Protein AF-A0A7S2CDF8-F1 (afdb_monomer_lite)

Sequence (202 aa):
RKMTLRAYVSILRMNDSIQSHKFYGKAAEGAIKCYIALYDNPPQSAADEEPDYANMSPAVRKREKAKARKAAKKKAEEEEAKKKGEEEEAKAKAAAEAAEDPEGKKKKKAPEKPVPVDEDPNGDKLLQADPLVEAERLVKTLVKFAPGSLSTQVAAYDVALRRKKPLKALQALVRGARIDQSGDAELFSRIVDFASRYGGGA

Foldseek 3Di:
DPPPVVVVVVVVVCVVQVCQDPVNLVVLLVLLVVLLVCVVCPPDPPVPPPPPCVPDDPVVVVVVVVVVVVVVVVVVVVVVVVVVVVVVVVVVVVVVVVPDDDDDDDDDDDDDDPDPDDPCPPCPVVSVDNSLVVNVVSLVSCCVNPLLDLSSLLSQLSSCVVVVNLVSNVVSLVSSVVNDPPDDPSSVVSVVVSCVVPVPPD

Organism: NCBI:txid236787

InterPro domains:
  IPR021183 N-terminal acetyltransferase A, auxiliary subunit [PF12569] (1-174)

pLDDT: mean 77.46, std 18.65, range [32.16, 95.75]

Secondary structure (DSSP, 8-state):
----HHHHHHHHHHHHTGGGSHHHHHHHHHHHHHHHHHHHS----TTS-----TTS-HHHHHHHHHHHHHHHHHHHHHHHHHHHHHHHHHHHHHHHTTT---S--------PPPPPPPS-TT-HHHHHS-HHHHHHHHHHHHHHH-TT-HHHHHHHHHHHHHTT-HHHHHHHHHHHHHH-SS--HHHHHHHHHHHHHH----

Structure (mmCIF, N/CA/C/O backbone):
data_AF-A0A7S2CDF8-F1
#
_entry.id   AF-A0A7S2CDF8-F1
#
loop_
_atom_site.group_PDB
_atom_site.id
_atom_site.type_symbol
_atom_site.label_atom_id
_atom_site.label_alt_id
_atom_site.label_comp_id
_atom_site.label_asym_id
_atom_site.label_entity_id
_atom_site.label_seq_id
_atom_site.pdbx_PDB_ins_code
_atom_site.Cartn_x
_atom_site.Cartn_y
_atom_site.Cartn_z
_atom_site.occupancy
_atom_site.B_iso_or_equiv
_atom_site.auth_seq_id
_atom_site.auth_comp_id
_atom_site.auth_asym_id
_atom_site.auth_atom_id
_atom_site.pdbx_PDB_model_num
ATOM 1 N N . ARG A 1 1 ? 19.020 19.087 -35.600 1.00 80.44 1 ARG A N 1
ATOM 2 C CA . ARG A 1 1 ? 18.418 18.040 -34.730 1.00 80.44 1 ARG A CA 1
ATOM 3 C C . ARG A 1 1 ? 19.485 16.996 -34.430 1.00 80.44 1 ARG A C 1
ATOM 5 O O . ARG A 1 1 ? 20.127 16.545 -35.368 1.00 80.44 1 ARG A O 1
ATOM 12 N N . LYS A 1 2 ? 19.725 16.641 -33.162 1.00 85.44 2 LYS A N 1
ATOM 13 C CA . LYS A 1 2 ? 20.713 15.604 -32.815 1.00 85.44 2 LYS A CA 1
ATOM 14 C C . LYS A 1 2 ? 20.047 14.232 -32.998 1.00 85.44 2 LYS A C 1
ATOM 16 O O . LYS A 1 2 ? 19.030 13.967 -32.367 1.00 85.44 2 LYS A O 1
ATOM 21 N N . MET A 1 3 ? 20.550 13.401 -33.912 1.00 91.50 3 MET A N 1
ATOM 22 C CA . MET A 1 3 ? 19.916 12.134 -34.329 1.00 91.50 3 MET A CA 1
ATOM 23 C C . MET A 1 3 ? 20.232 10.974 -33.367 1.00 91.50 3 MET A C 1
ATOM 25 O O . MET A 1 3 ? 20.685 9.906 -33.766 1.00 91.50 3 MET A O 1
ATOM 29 N N . THR A 1 4 ? 20.010 11.171 -32.067 1.00 94.19 4 THR A N 1
ATOM 30 C CA . THR A 1 4 ? 20.308 10.176 -31.022 1.00 94.19 4 THR A CA 1
ATOM 31 C C . THR A 1 4 ? 19.114 9.252 -30.766 1.00 94.19 4 THR A C 1
ATOM 33 O O . THR A 1 4 ? 18.566 9.215 -29.664 1.00 94.19 4 THR A O 1
ATOM 36 N N . LEU A 1 5 ? 18.692 8.501 -31.790 1.00 93.81 5 LEU A N 1
ATOM 37 C CA . LEU A 1 5 ? 17.480 7.665 -31.743 1.00 93.81 5 LEU A CA 1
ATOM 38 C C . LEU A 1 5 ? 17.539 6.570 -30.667 1.00 93.81 5 LEU A C 1
ATOM 40 O O . LEU A 1 5 ? 16.548 6.324 -29.989 1.00 93.81 5 LEU A O 1
ATOM 44 N N . ARG A 1 6 ? 18.711 5.960 -30.443 1.00 95.00 6 ARG A N 1
ATOM 45 C CA . ARG A 1 6 ? 18.901 4.951 -29.382 1.00 95.00 6 ARG A CA 1
ATOM 46 C C . ARG A 1 6 ? 18.616 5.519 -27.990 1.00 95.00 6 ARG A C 1
ATOM 48 O O . ARG A 1 6 ? 17.900 4.898 -27.211 1.00 95.00 6 ARG A O 1
ATOM 55 N N . ALA A 1 7 ? 19.146 6.709 -27.698 1.00 94.38 7 ALA A N 1
ATOM 56 C CA . ALA A 1 7 ? 18.909 7.392 -26.428 1.00 94.38 7 ALA A CA 1
ATOM 57 C C . ALA A 1 7 ? 17.435 7.798 -26.281 1.00 94.38 7 ALA A C 1
ATOM 59 O O . ALA A 1 7 ? 16.860 7.634 -25.212 1.00 94.38 7 ALA A O 1
ATOM 60 N N . TYR A 1 8 ? 16.801 8.245 -27.370 1.00 94.44 8 TYR A N 1
ATOM 61 C CA . TYR A 1 8 ? 15.375 8.569 -27.379 1.00 94.44 8 TYR A CA 1
ATOM 62 C C . TYR A 1 8 ? 14.504 7.352 -27.033 1.00 94.44 8 TYR A C 1
ATOM 64 O O . TYR A 1 8 ? 13.684 7.427 -26.124 1.00 94.44 8 TYR A O 1
ATOM 72 N N . VAL A 1 9 ? 14.743 6.202 -27.672 1.00 95.56 9 VAL A N 1
ATOM 73 C CA . VAL A 1 9 ? 14.033 4.951 -27.350 1.00 95.56 9 VAL A CA 1
ATOM 74 C C . VAL A 1 9 ? 14.298 4.510 -25.906 1.00 95.56 9 VAL A C 1
ATOM 76 O O . VAL A 1 9 ? 13.383 4.038 -25.237 1.00 95.56 9 VAL A O 1
ATOM 79 N N . SER A 1 10 ? 15.520 4.692 -25.394 1.00 95.25 10 SER A N 1
ATOM 80 C CA . SER A 1 10 ? 15.830 4.398 -23.989 1.00 95.25 10 SER A CA 1
ATOM 81 C C . SER A 1 10 ? 15.022 5.262 -23.018 1.00 95.25 10 SER A C 1
ATOM 83 O O . SER A 1 10 ? 14.561 4.748 -22.004 1.00 95.25 10 SER A O 1
ATOM 85 N N . ILE A 1 11 ? 14.839 6.551 -23.319 1.00 95.19 11 ILE A N 1
ATOM 86 C CA . ILE A 1 11 ? 14.044 7.466 -22.488 1.00 95.19 11 ILE A CA 1
ATOM 87 C C . ILE A 1 11 ? 12.567 7.071 -22.519 1.00 95.19 11 ILE A C 1
ATOM 89 O O . ILE A 1 11 ? 11.926 7.067 -21.474 1.00 95.19 11 ILE A O 1
ATOM 93 N N . LEU A 1 12 ? 12.033 6.693 -23.685 1.00 95.19 12 LEU A N 1
ATOM 94 C CA . LEU A 1 12 ? 10.650 6.219 -23.788 1.00 95.19 12 LEU A CA 1
ATOM 95 C C . LEU A 1 12 ? 10.416 4.980 -22.913 1.00 95.19 12 LEU A C 1
ATOM 97 O O . LEU A 1 12 ? 9.507 4.981 -22.092 1.00 95.19 12 LEU A O 1
ATOM 101 N N . ARG A 1 13 ? 11.306 3.984 -22.996 1.00 94.50 13 ARG A N 1
ATOM 102 C CA . ARG A 1 13 ? 11.227 2.780 -22.150 1.00 94.50 13 ARG A CA 1
ATOM 103 C C . ARG A 1 13 ? 11.335 3.102 -20.660 1.00 94.50 13 ARG A C 1
ATOM 105 O O . ARG A 1 13 ? 10.630 2.505 -19.858 1.00 94.50 13 ARG A O 1
ATOM 112 N N . MET A 1 14 ? 12.208 4.042 -20.291 1.00 93.88 14 MET A N 1
ATOM 113 C CA . MET A 1 14 ? 12.339 4.499 -18.906 1.00 93.88 14 MET A CA 1
ATOM 114 C C . MET A 1 14 ? 11.054 5.177 -18.413 1.00 93.88 14 MET A C 1
ATOM 116 O O . MET A 1 14 ? 10.636 4.934 -17.283 1.00 93.88 14 MET A O 1
ATOM 120 N N . ASN A 1 15 ? 10.423 6.006 -19.247 1.00 91.88 15 ASN A N 1
ATOM 121 C CA . ASN A 1 15 ? 9.165 6.668 -18.907 1.00 91.88 15 ASN A CA 1
ATOM 122 C C . ASN A 1 15 ? 8.033 5.654 -18.697 1.00 91.88 15 ASN A C 1
ATOM 124 O O . ASN A 1 15 ? 7.254 5.814 -17.759 1.00 91.88 15 ASN A O 1
ATOM 128 N N . ASP A 1 16 ? 7.987 4.586 -19.498 1.00 91.56 16 ASP A N 1
ATOM 129 C CA . ASP A 1 16 ? 7.004 3.508 -19.335 1.00 91.56 16 ASP A CA 1
ATOM 130 C C . ASP A 1 16 ? 7.168 2.760 -17.998 1.00 91.56 16 ASP A C 1
ATOM 132 O O . ASP A 1 16 ? 6.187 2.271 -17.437 1.00 91.56 16 ASP A O 1
ATOM 136 N N . SER A 1 17 ? 8.388 2.695 -17.451 1.00 90.19 17 SER A N 1
ATOM 137 C CA . SER A 1 17 ? 8.704 2.007 -16.190 1.00 90.19 17 SER A CA 1
ATOM 138 C C . SER A 1 17 ? 8.951 2.945 -15.002 1.00 90.19 17 SER A C 1
ATOM 140 O O . SER A 1 17 ? 9.436 2.508 -13.962 1.00 90.19 17 SER A O 1
ATOM 142 N N . ILE A 1 18 ? 8.661 4.244 -15.105 1.00 91.94 18 ILE A N 1
ATOM 143 C CA . ILE A 1 18 ? 9.048 5.198 -14.049 1.00 91.94 18 ILE A CA 1
ATOM 144 C C . ILE A 1 18 ? 8.344 4.911 -12.711 1.00 91.94 18 ILE A C 1
ATOM 146 O O . ILE A 1 18 ? 8.931 5.052 -11.638 1.00 91.94 18 ILE A O 1
ATOM 150 N N . GLN A 1 19 ? 7.102 4.428 -12.777 1.00 89.62 19 GLN A N 1
ATOM 151 C CA . GLN A 1 19 ? 6.275 4.098 -11.613 1.00 89.62 19 GLN A CA 1
ATOM 152 C C . GLN A 1 19 ? 6.574 2.708 -11.034 1.00 89.62 19 GLN A C 1
ATOM 154 O O . GLN A 1 19 ? 6.111 2.393 -9.942 1.00 89.62 19 GLN A O 1
ATOM 159 N N . SER A 1 20 ? 7.379 1.882 -11.714 1.00 90.38 20 SER A N 1
ATOM 160 C CA . SER A 1 20 ? 7.847 0.605 -11.161 1.00 90.38 20 SER A CA 1
ATOM 161 C C . SER A 1 20 ? 9.069 0.772 -10.252 1.00 90.38 20 SER A C 1
ATOM 163 O O . SER A 1 20 ? 9.554 -0.199 -9.673 1.00 90.38 20 SER A O 1
ATOM 165 N N . HIS A 1 21 ? 9.616 1.986 -10.141 1.00 92.12 21 HIS A N 1
ATOM 166 C CA . HIS A 1 21 ? 10.808 2.232 -9.345 1.00 92.12 21 HIS A CA 1
ATOM 167 C C . HIS A 1 21 ? 10.524 2.102 -7.840 1.00 92.12 21 HIS A C 1
ATOM 169 O O . HIS A 1 21 ? 9.510 2.586 -7.336 1.00 92.12 21 HIS A O 1
ATOM 175 N N . LYS A 1 22 ? 11.476 1.535 -7.087 1.00 91.69 22 LYS A N 1
ATOM 176 C CA . LYS A 1 22 ? 11.371 1.297 -5.632 1.00 91.69 22 LYS A CA 1
ATOM 177 C C . LYS A 1 22 ? 10.967 2.529 -4.810 1.00 91.69 22 LYS A C 1
ATOM 179 O O . LYS A 1 22 ? 10.264 2.401 -3.814 1.00 91.69 22 LYS A O 1
ATOM 184 N N . PHE A 1 23 ? 11.395 3.723 -5.228 1.00 94.00 23 PHE A N 1
ATOM 185 C CA . PHE A 1 23 ? 11.029 4.972 -4.549 1.00 94.00 23 PHE A CA 1
ATOM 186 C C . PHE A 1 23 ? 9.545 5.296 -4.698 1.00 94.00 23 PHE A C 1
ATOM 188 O O . PHE A 1 23 ? 8.924 5.709 -3.724 1.00 94.00 23 PHE A O 1
ATOM 195 N N . TYR A 1 24 ? 8.978 5.063 -5.884 1.00 94.19 24 TYR A N 1
ATOM 196 C CA . TYR A 1 24 ? 7.553 5.259 -6.109 1.00 94.19 24 TYR A CA 1
ATOM 197 C C . TYR A 1 24 ? 6.739 4.266 -5.278 1.00 94.19 24 TYR A C 1
ATOM 199 O O . TYR A 1 24 ? 5.824 4.680 -4.575 1.00 94.19 24 TYR A O 1
ATOM 207 N N . GLY A 1 25 ? 7.132 2.985 -5.282 1.00 92.00 25 GLY A N 1
ATOM 208 C CA . GLY A 1 25 ? 6.501 1.950 -4.456 1.00 92.00 25 GLY A CA 1
ATOM 209 C C . GLY A 1 25 ? 6.472 2.327 -2.974 1.00 92.00 25 GLY A C 1
ATOM 210 O O . GLY A 1 25 ? 5.401 2.420 -2.384 1.00 92.00 25 GLY A O 1
ATOM 211 N N . LYS A 1 26 ? 7.632 2.671 -2.401 1.00 93.50 26 LYS A N 1
ATOM 212 C CA . LYS A 1 26 ? 7.743 3.061 -0.987 1.00 93.50 26 LYS A CA 1
ATOM 213 C C . LYS A 1 26 ? 6.917 4.307 -0.641 1.00 93.50 26 LYS A C 1
ATOM 215 O O . LYS A 1 26 ? 6.280 4.344 0.410 1.00 93.50 26 LYS A O 1
ATOM 220 N N . ALA A 1 27 ? 6.924 5.323 -1.505 1.00 95.12 27 ALA A N 1
ATOM 221 C CA . ALA A 1 27 ? 6.145 6.542 -1.291 1.00 95.12 27 ALA A CA 1
ATOM 222 C C . ALA A 1 27 ? 4.635 6.267 -1.362 1.00 95.12 27 ALA A C 1
ATOM 224 O O . ALA A 1 27 ? 3.883 6.697 -0.489 1.00 95.12 27 ALA A O 1
ATOM 225 N N . ALA A 1 28 ? 4.197 5.506 -2.366 1.00 94.81 28 ALA A N 1
ATOM 226 C CA . ALA A 1 28 ? 2.798 5.148 -2.545 1.00 94.81 28 ALA A CA 1
ATOM 227 C C . ALA A 1 28 ? 2.286 4.251 -1.409 1.00 94.81 28 ALA A C 1
ATOM 229 O O . ALA A 1 28 ? 1.177 4.462 -0.934 1.00 94.81 28 ALA A O 1
ATOM 230 N N . GLU A 1 29 ? 3.088 3.302 -0.921 1.00 93.19 29 GLU A N 1
ATOM 231 C CA . GLU A 1 29 ? 2.756 2.493 0.258 1.00 93.19 29 GLU A CA 1
ATOM 232 C C . GLU A 1 29 ? 2.541 3.352 1.506 1.00 93.19 29 GLU A C 1
ATOM 234 O O . GLU A 1 29 ? 1.561 3.153 2.223 1.00 93.19 29 GLU A O 1
ATOM 239 N N . GLY A 1 30 ? 3.430 4.319 1.756 1.00 94.31 30 GLY A N 1
ATOM 240 C CA . GLY A 1 30 ? 3.272 5.274 2.853 1.00 94.31 30 GLY A CA 1
ATOM 241 C C . GLY A 1 30 ? 1.978 6.074 2.723 1.00 94.31 30 GLY A C 1
ATOM 242 O O . GLY A 1 30 ? 1.182 6.111 3.657 1.00 94.31 30 GLY A O 1
ATOM 243 N N . ALA A 1 31 ? 1.721 6.626 1.535 1.00 94.38 31 ALA A N 1
ATOM 244 C CA . ALA A 1 31 ? 0.504 7.385 1.261 1.00 94.38 31 ALA A CA 1
ATOM 245 C C . ALA A 1 31 ? -0.769 6.538 1.436 1.00 94.38 31 ALA A C 1
ATOM 247 O O . ALA A 1 31 ? -1.719 6.983 2.071 1.00 94.38 31 ALA A O 1
ATOM 248 N N . ILE A 1 32 ? -0.791 5.297 0.935 1.00 95.00 32 ILE A N 1
ATOM 249 C CA . ILE A 1 32 ? -1.936 4.386 1.090 1.00 95.00 32 ILE A CA 1
ATOM 250 C C . ILE A 1 32 ? -2.192 4.082 2.569 1.00 95.00 32 ILE A C 1
ATOM 252 O O . ILE A 1 32 ? -3.343 4.113 2.998 1.00 95.00 32 ILE A O 1
ATOM 256 N N . LYS A 1 33 ? -1.140 3.831 3.360 1.00 94.44 33 LYS A N 1
ATOM 257 C CA . LYS A 1 33 ? -1.268 3.628 4.811 1.00 94.44 33 LYS A CA 1
ATOM 258 C C . LYS A 1 33 ? -1.858 4.860 5.500 1.00 94.44 33 LYS A C 1
ATOM 260 O O . LYS A 1 33 ? -2.748 4.702 6.329 1.00 94.44 33 LYS A O 1
ATOM 265 N N . CYS A 1 34 ? -1.428 6.066 5.122 1.00 93.44 34 CYS A N 1
ATOM 266 C CA . CYS A 1 34 ? -2.006 7.314 5.626 1.00 93.44 34 CYS A CA 1
ATOM 267 C C . CYS A 1 34 ? -3.493 7.452 5.268 1.00 93.44 34 CYS A C 1
ATOM 269 O O . CYS A 1 34 ? -4.295 7.728 6.151 1.00 93.44 34 CYS A O 1
ATOM 271 N N . TYR A 1 35 ? -3.886 7.197 4.015 1.00 93.44 35 TYR A N 1
ATOM 272 C CA . TYR A 1 35 ? -5.295 7.259 3.607 1.00 93.44 35 TYR A CA 1
ATOM 273 C C . TYR A 1 35 ? -6.166 6.212 4.305 1.00 93.44 35 TYR A C 1
ATOM 275 O O . TYR A 1 35 ? -7.304 6.496 4.666 1.00 93.44 35 TYR A O 1
ATOM 283 N N . ILE A 1 36 ? -5.634 5.007 4.518 1.00 93.19 36 ILE A N 1
ATOM 284 C CA . ILE A 1 36 ? -6.302 3.968 5.304 1.00 93.19 36 ILE A CA 1
ATOM 285 C C . ILE A 1 36 ? -6.501 4.439 6.748 1.00 93.19 36 ILE A C 1
ATOM 287 O O . ILE A 1 36 ? -7.611 4.350 7.263 1.00 93.19 36 ILE A O 1
ATOM 291 N N . ALA A 1 37 ? -5.454 4.972 7.381 1.00 92.50 37 ALA A N 1
ATOM 292 C CA . ALA A 1 37 ? -5.530 5.468 8.750 1.00 92.50 37 ALA A CA 1
ATOM 293 C C . ALA A 1 37 ? -6.516 6.638 8.889 1.00 92.50 37 ALA A C 1
ATOM 295 O O . ALA A 1 37 ? -7.236 6.693 9.881 1.00 92.50 37 ALA A O 1
ATOM 296 N N . LEU A 1 38 ? -6.577 7.519 7.886 1.00 91.69 38 LEU A N 1
ATOM 297 C CA . LEU A 1 38 ? -7.526 8.631 7.803 1.00 91.69 38 LEU A CA 1
ATOM 298 C C . LEU A 1 38 ? -8.972 8.147 7.628 1.00 91.69 38 LEU A C 1
ATOM 300 O O . LEU A 1 38 ? -9.898 8.765 8.139 1.00 91.69 38 LEU A O 1
ATOM 304 N N . TYR A 1 39 ? -9.177 7.044 6.905 1.00 90.81 39 TYR A N 1
ATOM 305 C CA . TYR A 1 39 ? -10.499 6.437 6.759 1.00 90.81 39 TYR A CA 1
ATOM 306 C C . TYR A 1 39 ? -10.964 5.745 8.046 1.00 90.81 39 TYR A C 1
ATOM 308 O O . TYR A 1 39 ? -12.125 5.872 8.426 1.00 90.81 39 TYR A O 1
ATOM 316 N N . ASP A 1 40 ? -10.067 5.007 8.704 1.00 90.06 40 ASP A N 1
ATOM 317 C CA . ASP A 1 40 ? -10.385 4.279 9.936 1.00 90.06 40 ASP A CA 1
ATOM 318 C C . ASP A 1 40 ? -10.565 5.233 11.128 1.00 90.06 40 ASP A C 1
ATOM 320 O O . ASP A 1 40 ? -11.430 5.013 11.972 1.00 90.06 40 ASP A O 1
ATOM 324 N N . ASN A 1 41 ? -9.767 6.304 11.175 1.00 87.56 41 ASN A N 1
ATOM 325 C CA . ASN A 1 41 ? -9.853 7.377 12.158 1.00 87.56 41 ASN A CA 1
ATOM 326 C C . ASN A 1 41 ? -10.164 8.682 11.416 1.00 87.56 41 ASN A C 1
ATOM 328 O O . ASN A 1 41 ? -9.238 9.459 11.150 1.00 87.56 41 ASN A O 1
ATOM 332 N N . PRO A 1 42 ? -11.437 8.930 11.044 1.00 82.69 42 PRO A N 1
ATOM 333 C CA . PRO A 1 42 ? -11.795 10.219 10.475 1.00 82.69 42 PRO A CA 1
ATOM 334 C C . PRO A 1 42 ? -11.368 11.305 11.465 1.00 82.69 42 PRO A C 1
ATOM 336 O O . PRO A 1 42 ? -11.507 11.084 12.674 1.00 82.69 42 PRO A O 1
ATOM 339 N N . PRO A 1 43 ? -10.832 12.449 10.996 1.00 69.69 43 PRO A N 1
ATOM 340 C CA . PRO A 1 43 ? -10.468 13.534 11.885 1.00 69.69 43 PRO A CA 1
ATOM 341 C C . PRO A 1 43 ? -11.737 13.917 12.634 1.00 69.69 43 PRO A C 1
ATOM 343 O O . PRO A 1 43 ? -12.664 14.498 12.064 1.00 69.69 43 PRO A O 1
ATOM 346 N N . GLN A 1 44 ? -11.807 13.516 13.904 1.00 58.62 44 GLN A N 1
ATOM 347 C CA . GLN A 1 44 ? -12.795 14.036 14.819 1.00 58.62 44 GLN A CA 1
ATOM 348 C C . GLN A 1 44 ? -12.653 15.542 14.696 1.00 58.62 44 GLN A C 1
ATOM 350 O O . GLN A 1 44 ? -11.560 16.091 14.859 1.00 58.62 44 GLN A O 1
ATOM 355 N N . SER A 1 45 ? -13.740 16.203 14.295 1.00 49.91 45 SER A N 1
ATOM 356 C CA . SER A 1 45 ? -13.787 17.654 14.349 1.00 49.91 45 SER A CA 1
ATOM 357 C C . SER A 1 45 ? -13.227 18.063 15.710 1.00 49.91 45 SER A C 1
ATOM 359 O O . SER A 1 45 ? -13.483 17.373 16.698 1.00 49.91 45 SER A O 1
ATOM 361 N N . ALA A 1 46 ? -12.472 19.155 15.789 1.00 49.88 46 ALA A N 1
ATOM 362 C CA . ALA A 1 46 ? -11.899 19.673 17.036 1.00 49.88 46 ALA A CA 1
ATOM 363 C C . ALA A 1 46 ? -12.943 19.981 18.153 1.00 49.88 46 ALA A C 1
ATOM 365 O O . ALA A 1 46 ? -12.637 20.671 19.121 1.00 49.88 46 ALA A O 1
ATOM 366 N N . ALA A 1 47 ? -14.186 19.513 18.001 1.00 48.09 47 ALA A N 1
ATOM 367 C CA . ALA A 1 47 ? -15.256 19.445 18.975 1.00 48.09 47 ALA A CA 1
ATOM 368 C C . ALA A 1 47 ? -15.285 18.144 19.815 1.00 48.09 47 ALA A C 1
ATOM 370 O O . ALA A 1 47 ? -15.870 18.193 20.891 1.00 48.09 47 ALA A O 1
ATOM 371 N N . ASP A 1 48 ? -14.669 17.031 19.385 1.00 47.69 48 ASP A N 1
ATOM 372 C CA . ASP A 1 48 ? -14.759 15.728 20.089 1.00 47.69 48 ASP A CA 1
ATOM 373 C C . ASP A 1 48 ? -13.493 15.317 20.859 1.00 47.69 48 ASP A C 1
ATOM 375 O O . ASP A 1 48 ? -13.489 14.289 21.536 1.00 47.69 48 ASP A O 1
ATOM 379 N N . GLU A 1 49 ? -12.444 16.144 20.868 1.00 51.03 49 GLU A N 1
ATOM 380 C CA . GLU A 1 49 ? -11.495 16.122 21.986 1.00 51.03 49 GLU A CA 1
ATOM 381 C C . GLU A 1 49 ? -12.152 16.822 23.187 1.00 51.03 49 GLU A C 1
ATOM 383 O O . GLU A 1 49 ? -11.746 17.906 23.608 1.00 51.03 49 GLU A O 1
ATOM 388 N N . GLU A 1 50 ? -13.209 16.219 23.743 1.00 45.69 50 GLU A N 1
ATOM 389 C CA . GLU A 1 50 ? -13.553 16.449 25.142 1.00 45.69 50 GLU A CA 1
ATOM 390 C C . GLU A 1 50 ? -12.345 15.935 25.942 1.00 45.69 50 GLU A C 1
ATOM 392 O O . GLU A 1 50 ? -12.081 14.730 25.942 1.00 45.69 50 GLU A O 1
ATOM 397 N N . PRO A 1 51 ? -11.565 16.808 26.610 1.00 49.91 51 PRO A N 1
ATOM 398 C CA . PRO A 1 51 ? -10.567 16.339 27.556 1.00 49.91 51 PRO A CA 1
ATOM 399 C C . PRO A 1 51 ? -11.297 15.442 28.545 1.00 49.91 51 PRO A C 1
ATOM 401 O O . PRO A 1 51 ? -12.369 15.827 29.015 1.00 49.91 51 PRO A O 1
ATOM 404 N N . ASP A 1 52 ? -10.734 14.276 28.850 1.00 52.00 52 ASP A N 1
ATOM 405 C CA . ASP A 1 52 ? -11.288 13.326 29.810 1.00 52.00 52 ASP A CA 1
ATOM 406 C C . ASP A 1 52 ? -11.415 13.995 31.192 1.00 52.00 52 ASP A C 1
ATOM 408 O O . ASP A 1 52 ? -10.525 13.985 32.043 1.00 52.00 52 ASP A O 1
ATOM 412 N N . TYR A 1 53 ? -12.524 14.705 31.386 1.00 50.34 53 TYR A N 1
ATOM 413 C CA . TYR A 1 53 ? -12.785 15.506 32.568 1.00 50.34 53 TYR A CA 1
ATOM 414 C C . TYR A 1 53 ? -13.348 14.643 33.690 1.00 50.34 53 TYR A C 1
ATOM 416 O O . TYR A 1 53 ? -13.522 15.167 34.794 1.00 50.34 53 TYR A O 1
ATOM 424 N N . ALA A 1 54 ? -13.623 13.355 33.452 1.00 57.91 54 ALA A N 1
ATOM 425 C CA . ALA A 1 54 ? -14.351 12.478 34.363 1.00 57.91 54 ALA A CA 1
ATOM 426 C C . ALA A 1 54 ? -13.736 12.425 35.774 1.00 57.91 54 ALA A C 1
ATOM 428 O O . ALA A 1 54 ? -14.481 12.306 36.743 1.00 57.91 54 ALA A O 1
ATOM 429 N N . ASN A 1 55 ? -12.425 12.667 35.913 1.00 55.91 55 ASN A N 1
ATOM 430 C CA . ASN A 1 55 ? -11.704 12.562 37.187 1.00 55.91 55 ASN A CA 1
ATOM 431 C C . ASN A 1 55 ? -11.392 13.888 37.923 1.00 55.91 55 ASN A C 1
ATOM 433 O O . ASN A 1 55 ? -10.728 13.869 38.956 1.00 55.91 55 ASN A O 1
ATOM 437 N N . MET A 1 56 ? -11.844 15.052 37.430 1.00 54.47 56 MET A N 1
ATOM 438 C CA . MET A 1 56 ? -11.464 16.360 38.006 1.00 54.47 56 MET A CA 1
ATOM 439 C C . MET A 1 56 ? -12.620 17.100 38.693 1.00 54.47 56 MET A C 1
ATOM 441 O O . MET A 1 56 ? -13.735 17.157 38.179 1.00 54.47 56 MET A O 1
ATOM 445 N N . SER A 1 57 ? -12.347 17.732 39.842 1.00 62.19 57 SER A N 1
ATOM 446 C CA . SER A 1 57 ? -13.343 18.505 40.600 1.00 62.19 57 SER A CA 1
ATOM 447 C C . SER A 1 57 ? -13.840 19.742 39.816 1.00 62.19 57 SER A C 1
ATOM 449 O O . SER A 1 57 ? -13.092 20.320 39.013 1.00 62.19 57 SER A O 1
ATOM 451 N N . PRO A 1 58 ? -15.092 20.202 40.026 1.00 57.72 58 PRO A N 1
ATOM 452 C CA . PRO A 1 58 ? -15.719 21.257 39.215 1.00 57.72 58 PRO A CA 1
ATOM 453 C C . PRO A 1 58 ? -14.955 22.595 39.220 1.00 57.72 58 PRO A C 1
ATOM 455 O O . PRO A 1 58 ? -15.008 23.344 38.241 1.00 57.72 58 PRO A O 1
ATOM 458 N N . ALA A 1 59 ? -14.185 22.878 40.277 1.00 61.12 59 ALA A N 1
ATOM 459 C CA . ALA A 1 59 ? -13.345 24.071 40.377 1.00 61.12 59 ALA A CA 1
ATOM 460 C C . ALA A 1 59 ? -12.112 24.020 39.452 1.00 61.12 59 ALA A C 1
ATOM 462 O O . ALA A 1 59 ? -11.707 25.050 38.904 1.00 61.12 59 ALA A O 1
ATOM 463 N N . VAL A 1 60 ? -11.535 22.834 39.226 1.00 59.41 60 VAL A N 1
ATOM 464 C CA . VAL A 1 60 ? -10.352 22.670 38.367 1.00 59.41 60 VAL A CA 1
ATOM 465 C C . VAL A 1 60 ? -10.750 22.645 36.890 1.00 59.41 60 VAL A C 1
ATOM 467 O O . VAL A 1 60 ? -10.127 23.338 36.086 1.00 59.41 60 VAL A O 1
ATOM 470 N N . ARG A 1 61 ? -11.887 22.016 36.548 1.00 57.81 61 ARG A N 1
ATOM 471 C CA . ARG A 1 61 ? -12.443 22.014 35.178 1.00 57.81 61 ARG A CA 1
ATOM 472 C C . ARG A 1 61 ? -12.668 23.428 34.625 1.00 57.81 61 ARG A C 1
ATOM 474 O O . ARG A 1 61 ? -12.344 23.705 33.473 1.00 57.81 61 ARG A O 1
ATOM 481 N N . LYS A 1 62 ? -13.180 24.366 35.435 1.00 61.66 62 LYS A N 1
ATOM 482 C CA . LYS A 1 62 ? -13.405 25.762 34.999 1.00 61.66 62 LYS A CA 1
ATOM 483 C C . LYS A 1 62 ? -12.089 26.521 34.787 1.00 61.66 62 LYS A C 1
ATOM 485 O O . LYS A 1 62 ? -11.981 27.330 33.864 1.00 61.66 62 LYS A O 1
ATOM 490 N N . ARG A 1 63 ? -11.075 26.242 35.613 1.00 67.06 63 ARG A N 1
ATOM 491 C CA . ARG A 1 63 ? -9.746 26.865 35.522 1.00 67.06 63 ARG A CA 1
ATOM 492 C C . ARG A 1 63 ? -8.964 26.352 34.313 1.00 67.06 63 ARG A C 1
ATOM 494 O O . ARG A 1 63 ? -8.303 27.144 33.642 1.00 67.06 63 ARG A O 1
ATOM 501 N N . GLU A 1 64 ? -9.090 25.069 33.995 1.00 60.88 64 GLU A N 1
ATOM 502 C CA . GLU A 1 64 ? -8.457 24.456 32.827 1.00 60.88 64 GLU A CA 1
ATOM 503 C C . GLU A 1 64 ? -9.155 24.828 31.523 1.00 60.88 64 GLU A C 1
ATOM 505 O O . GLU A 1 64 ? -8.469 25.217 30.586 1.00 60.88 64 GLU A O 1
ATOM 510 N N . LYS A 1 65 ? -10.494 24.885 31.480 1.00 61.44 65 LYS A N 1
ATOM 511 C CA . LYS A 1 65 ? -11.224 25.421 30.313 1.00 61.44 65 LYS A CA 1
ATOM 512 C C . LYS A 1 65 ? -10.862 26.883 30.031 1.00 61.44 65 LYS A C 1
ATOM 514 O O . LYS A 1 65 ? -10.707 27.274 28.876 1.00 61.44 65 LYS A O 1
ATOM 519 N N . ALA A 1 66 ? -10.669 27.698 31.070 1.00 68.06 66 ALA A N 1
ATOM 520 C CA . ALA A 1 66 ? -10.216 29.080 30.910 1.00 68.06 66 ALA A CA 1
ATOM 521 C C . ALA A 1 66 ? -8.752 29.176 30.439 1.00 68.06 66 ALA A C 1
ATOM 523 O O . ALA A 1 66 ? -8.434 30.041 29.621 1.00 68.06 66 ALA A O 1
ATOM 524 N N . LYS A 1 67 ? -7.864 28.293 30.918 1.00 70.44 67 LYS A N 1
ATOM 525 C CA . LYS A 1 67 ? -6.471 28.208 30.448 1.00 70.44 67 LYS A CA 1
ATOM 526 C C . LYS A 1 67 ? -6.383 27.706 29.007 1.00 70.44 67 LYS A C 1
ATOM 528 O O . LYS A 1 67 ? -5.693 28.334 28.214 1.00 70.44 67 LYS A O 1
ATOM 533 N N . ALA A 1 68 ? -7.123 26.659 28.653 1.00 64.50 68 ALA A N 1
ATOM 534 C CA . ALA A 1 68 ? -7.178 26.103 27.305 1.00 64.50 68 ALA A CA 1
ATOM 535 C C . ALA A 1 68 ? -7.744 27.119 26.303 1.00 64.50 68 ALA A C 1
ATOM 537 O O . ALA A 1 68 ? -7.129 27.355 25.271 1.00 64.50 68 ALA A O 1
ATOM 538 N N . ARG A 1 69 ? -8.827 27.837 26.645 1.00 68.25 69 ARG A N 1
ATOM 539 C CA . ARG A 1 69 ? -9.356 28.927 25.800 1.00 68.25 69 ARG A CA 1
ATOM 540 C C . ARG A 1 69 ? -8.362 30.074 25.614 1.00 68.25 69 ARG A C 1
ATOM 542 O O . ARG A 1 69 ? -8.289 30.637 24.528 1.00 68.25 69 ARG A O 1
ATOM 549 N N . LYS A 1 70 ? -7.593 30.433 26.649 1.00 71.50 70 LYS A N 1
ATOM 550 C CA . LYS A 1 70 ? -6.546 31.465 26.537 1.00 71.50 70 LYS A CA 1
ATOM 551 C C . LYS A 1 70 ? -5.347 30.988 25.716 1.00 71.50 70 LYS A C 1
ATOM 553 O O . LYS A 1 70 ? -4.811 31.774 24.945 1.00 71.50 70 LYS A O 1
ATOM 558 N N . ALA A 1 71 ? -4.946 29.726 25.853 1.00 69.56 71 ALA A N 1
ATOM 559 C CA . ALA A 1 71 ? -3.862 29.140 25.069 1.00 69.56 71 ALA A CA 1
ATOM 560 C C . ALA A 1 71 ? -4.252 28.974 23.592 1.00 69.56 71 ALA A C 1
ATOM 562 O O . ALA A 1 71 ? -3.459 29.310 22.721 1.00 69.56 71 ALA A O 1
ATOM 563 N N . ALA A 1 72 ? -5.484 28.543 23.310 1.00 67.31 72 ALA A N 1
ATOM 564 C CA . ALA A 1 72 ? -6.014 28.440 21.954 1.00 67.31 72 ALA A CA 1
ATOM 565 C C . ALA A 1 72 ? -6.133 29.817 21.284 1.00 67.31 72 ALA A C 1
ATOM 567 O O . ALA A 1 72 ? -5.708 29.970 20.146 1.00 67.31 72 ALA A O 1
ATOM 568 N N . LYS A 1 73 ? -6.615 30.843 22.005 1.00 68.38 73 LYS A N 1
ATOM 569 C CA . LYS A 1 73 ? -6.633 32.221 21.486 1.00 68.38 73 LYS A CA 1
ATOM 570 C C . LYS A 1 73 ? -5.233 32.750 21.186 1.00 68.38 73 LYS A C 1
ATOM 572 O O . LYS A 1 73 ? -5.037 33.304 20.119 1.00 68.38 73 LYS A O 1
ATOM 577 N N . LYS A 1 74 ? -4.260 32.530 22.078 1.00 69.31 74 LYS A N 1
ATOM 578 C CA . LYS A 1 74 ? -2.871 32.956 21.842 1.00 69.31 74 LYS A CA 1
ATOM 579 C C . LYS A 1 74 ? -2.225 32.245 20.655 1.00 69.31 74 LYS A C 1
ATOM 581 O O . LYS A 1 74 ? -1.541 32.893 19.880 1.00 69.31 74 LYS A O 1
ATOM 586 N N . LYS A 1 75 ? -2.459 30.939 20.497 1.00 66.88 75 LYS A N 1
ATOM 587 C CA . LYS A 1 75 ? -1.954 30.190 19.339 1.00 66.88 75 LYS A CA 1
ATOM 588 C C . LYS A 1 75 ? -2.608 30.645 18.035 1.00 66.88 75 LYS A C 1
ATOM 590 O O . LYS A 1 75 ? -1.900 30.812 17.055 1.00 66.88 75 LYS A O 1
ATOM 595 N N . ALA A 1 76 ? -3.916 30.904 18.038 1.00 64.44 76 ALA A N 1
ATOM 596 C CA . ALA A 1 76 ? -4.614 31.440 16.870 1.00 64.44 76 ALA A CA 1
ATOM 597 C C . ALA A 1 76 ? -4.111 32.845 16.492 1.00 64.44 76 ALA A C 1
ATOM 599 O O . ALA A 1 76 ? -3.917 33.129 15.318 1.00 64.44 76 ALA A O 1
ATOM 600 N N . GLU A 1 77 ? -3.843 33.699 17.481 1.00 67.19 77 GLU A N 1
ATOM 601 C CA . GLU A 1 77 ? -3.335 35.060 17.271 1.00 67.19 77 GLU A CA 1
ATOM 602 C C . GLU A 1 77 ? -1.867 35.062 16.796 1.00 67.19 77 GLU A C 1
ATOM 604 O O . GLU A 1 77 ? -1.512 35.842 15.917 1.00 67.19 77 GLU A O 1
ATOM 609 N N . GLU A 1 78 ? -1.024 34.143 17.288 1.00 64.69 78 GLU A N 1
ATOM 610 C CA . GLU A 1 78 ? 0.340 33.933 16.769 1.00 64.69 78 GLU A CA 1
ATOM 611 C C . GLU A 1 78 ? 0.351 33.359 15.347 1.00 64.69 78 GLU A C 1
ATOM 613 O O . GLU A 1 78 ? 1.201 33.735 14.543 1.00 64.69 78 GLU A O 1
ATOM 618 N N . GLU A 1 79 ? -0.573 32.459 15.014 1.00 62.38 79 GLU A N 1
ATOM 619 C CA . GLU A 1 79 ? -0.667 31.884 13.671 1.00 62.38 79 GLU A CA 1
ATOM 620 C C . GLU A 1 79 ? -1.220 32.903 12.660 1.00 62.38 79 GLU A C 1
ATOM 622 O O . GLU A 1 79 ? -0.730 32.982 11.536 1.00 62.38 79 GLU A O 1
ATOM 627 N N . GLU A 1 80 ? -2.173 33.749 13.066 1.00 61.59 80 GLU A N 1
ATOM 628 C CA . GLU A 1 80 ? -2.663 34.861 12.244 1.00 61.59 80 GLU A CA 1
ATOM 629 C C . GLU A 1 80 ? -1.593 35.957 12.076 1.00 61.59 80 GLU A C 1
ATOM 631 O O . GLU A 1 80 ? -1.450 36.519 10.988 1.00 61.59 80 GLU A O 1
ATOM 636 N N . ALA A 1 81 ? -0.787 36.224 13.112 1.00 61.91 81 ALA A N 1
ATOM 637 C CA . ALA A 1 81 ? 0.351 37.141 13.031 1.00 61.91 81 ALA A CA 1
ATOM 638 C C . ALA A 1 81 ? 1.476 36.603 12.130 1.00 61.91 81 ALA A C 1
ATOM 640 O O . ALA A 1 81 ? 2.069 37.373 11.377 1.00 61.91 81 ALA A O 1
ATOM 641 N N . LYS A 1 82 ? 1.738 35.288 12.143 1.00 64.06 82 LYS A N 1
ATOM 642 C CA . LYS A 1 82 ? 2.694 34.652 11.220 1.00 64.06 82 LYS A CA 1
ATOM 643 C C . LYS A 1 82 ? 2.202 34.670 9.776 1.00 64.06 82 LYS A C 1
ATOM 645 O O . LYS A 1 82 ? 2.970 35.055 8.904 1.00 64.06 82 LYS A O 1
ATOM 650 N N . LYS A 1 83 ? 0.923 34.366 9.529 1.00 61.56 83 LYS A N 1
ATOM 651 C CA . LYS A 1 83 ? 0.328 34.440 8.181 1.00 61.56 83 LYS A CA 1
ATOM 652 C C . LYS A 1 83 ? 0.370 35.863 7.609 1.00 61.56 83 LYS A C 1
ATOM 654 O O . LYS A 1 83 ? 0.710 36.036 6.444 1.00 61.56 83 LYS A O 1
ATOM 659 N N . LYS A 1 84 ? 0.110 36.890 8.431 1.00 59.59 84 LYS A N 1
ATOM 660 C CA . LYS A 1 84 ? 0.245 38.300 8.012 1.00 59.59 84 LYS A CA 1
ATOM 661 C C . LYS A 1 84 ? 1.704 38.715 7.794 1.00 59.59 84 LYS A C 1
ATOM 663 O O . LYS A 1 84 ? 1.975 39.443 6.846 1.00 59.59 84 LYS A O 1
ATOM 668 N N . GLY A 1 85 ? 2.633 38.235 8.624 1.00 58.09 85 GLY A N 1
ATOM 669 C CA . GLY A 1 85 ? 4.068 38.492 8.464 1.00 58.09 85 GLY A CA 1
ATOM 670 C C . GLY A 1 85 ? 4.656 37.863 7.199 1.00 58.09 85 GLY A C 1
ATOM 671 O O . GLY A 1 85 ? 5.416 38.517 6.493 1.00 58.09 85 GLY A O 1
ATOM 67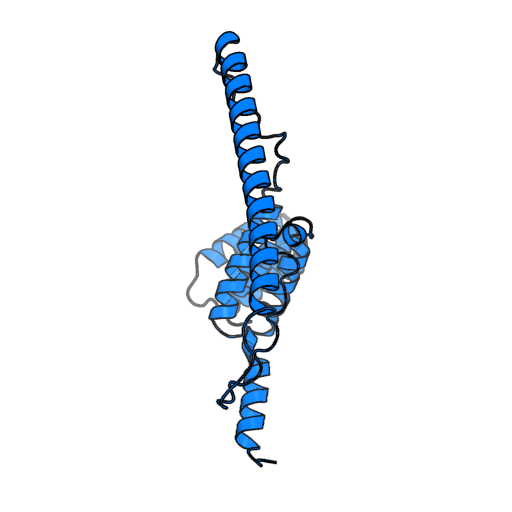2 N N . GLU A 1 86 ? 4.256 36.636 6.862 1.00 58.16 86 GLU A N 1
ATOM 673 C CA . GLU A 1 86 ? 4.696 35.951 5.639 1.00 58.16 86 GLU A CA 1
ATOM 674 C C . GLU A 1 86 ? 4.105 36.594 4.369 1.00 58.16 86 GLU A C 1
ATOM 676 O O . GLU A 1 86 ? 4.809 36.719 3.365 1.00 58.16 86 GLU A O 1
ATOM 681 N N . GLU A 1 87 ? 2.860 37.093 4.408 1.00 55.88 87 GLU A N 1
ATOM 682 C CA . GLU A 1 87 ? 2.277 37.871 3.301 1.00 55.88 87 GLU A CA 1
ATOM 683 C C . GLU A 1 87 ? 2.940 39.249 3.111 1.00 55.88 87 GLU A C 1
ATOM 685 O O . GLU A 1 87 ? 3.096 39.697 1.970 1.00 55.88 87 GLU A O 1
ATOM 690 N N . GLU A 1 88 ? 3.341 39.935 4.189 1.00 57.97 88 GLU A N 1
ATOM 691 C CA . GLU A 1 88 ? 4.054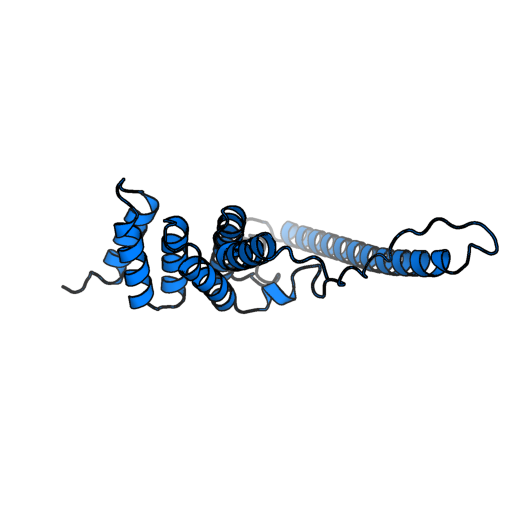 41.218 4.094 1.00 57.97 88 GLU A CA 1
ATOM 692 C C . GLU A 1 88 ? 5.508 41.039 3.639 1.00 57.97 88 GLU A C 1
ATOM 694 O O . GLU A 1 88 ? 5.984 41.803 2.796 1.00 57.97 88 GLU A O 1
ATOM 699 N N . GLU A 1 89 ? 6.204 40.000 4.111 1.00 57.50 89 GLU A N 1
ATOM 700 C CA . GLU A 1 89 ? 7.583 39.714 3.702 1.00 57.50 89 GLU A CA 1
ATOM 701 C C . GLU A 1 89 ? 7.655 39.246 2.235 1.00 57.50 89 GLU A C 1
ATOM 703 O O . GLU A 1 89 ? 8.584 39.613 1.508 1.00 57.50 89 GLU A O 1
ATOM 708 N N . ALA A 1 90 ? 6.641 38.516 1.752 1.00 58.50 90 ALA A N 1
ATOM 709 C CA . ALA A 1 90 ? 6.507 38.165 0.338 1.00 58.50 90 ALA A CA 1
ATOM 710 C C . ALA A 1 90 ? 6.249 39.399 -0.551 1.00 58.50 90 ALA A C 1
ATOM 712 O O . ALA A 1 90 ? 6.803 39.497 -1.648 1.00 58.50 90 ALA A O 1
ATOM 713 N N . LYS A 1 91 ? 5.470 40.382 -0.073 1.00 57.06 91 LYS A N 1
ATOM 714 C CA . LYS A 1 91 ? 5.233 41.649 -0.793 1.00 57.06 91 LYS A CA 1
ATOM 715 C C . LYS A 1 91 ? 6.443 42.588 -0.759 1.00 57.06 91 LYS A C 1
ATOM 717 O O . LYS A 1 91 ? 6.721 43.242 -1.762 1.00 57.06 91 LYS A O 1
ATOM 722 N N . ALA A 1 92 ? 7.195 42.622 0.342 1.00 58.12 92 ALA A N 1
ATOM 723 C CA . ALA A 1 92 ? 8.417 43.418 0.459 1.00 58.12 92 ALA A CA 1
ATOM 724 C C . ALA A 1 92 ? 9.553 42.875 -0.427 1.00 58.12 92 ALA A C 1
ATOM 726 O O . ALA A 1 92 ? 10.247 43.657 -1.078 1.00 58.12 92 ALA A O 1
ATOM 727 N N . LYS A 1 93 ? 9.700 41.544 -0.534 1.00 57.59 93 LYS A N 1
ATOM 728 C CA . LYS A 1 93 ? 10.668 40.921 -1.456 1.00 57.59 93 LYS A CA 1
ATOM 729 C C . LYS A 1 93 ? 10.311 41.166 -2.926 1.00 57.59 93 LYS A C 1
ATOM 731 O O . LYS A 1 93 ? 11.210 41.435 -3.714 1.00 57.59 93 LYS A O 1
ATOM 736 N N . ALA A 1 94 ? 9.023 41.191 -3.276 1.00 54.88 94 ALA A N 1
ATOM 737 C CA . ALA A 1 94 ? 8.573 41.533 -4.629 1.00 54.88 94 ALA A CA 1
ATOM 738 C C . ALA A 1 94 ? 8.774 43.021 -4.997 1.00 54.88 94 ALA A C 1
ATOM 740 O O . ALA A 1 94 ? 8.938 43.341 -6.171 1.00 54.88 94 ALA A O 1
ATOM 741 N N . ALA A 1 95 ? 8.775 43.935 -4.018 1.00 54.25 95 ALA A N 1
ATOM 742 C CA . ALA A 1 95 ? 9.003 45.366 -4.250 1.00 54.25 95 ALA A CA 1
ATOM 743 C C . ALA A 1 95 ? 10.497 45.747 -4.289 1.00 54.25 95 ALA A C 1
ATOM 745 O O . ALA A 1 95 ? 10.875 46.643 -5.042 1.00 54.25 95 ALA A O 1
ATOM 746 N N . ALA A 1 96 ? 11.351 45.061 -3.519 1.00 52.84 96 ALA A N 1
ATOM 747 C CA . ALA A 1 96 ? 12.797 45.300 -3.513 1.00 52.84 96 ALA A CA 1
ATOM 748 C C . ALA A 1 96 ? 13.489 44.817 -4.804 1.00 52.84 96 ALA A C 1
ATOM 750 O O . ALA A 1 96 ? 14.432 45.453 -5.265 1.00 52.84 96 ALA A O 1
ATOM 751 N N . GLU A 1 97 ? 12.981 43.757 -5.444 1.00 51.09 97 GLU A N 1
ATOM 752 C CA . GLU A 1 97 ? 13.520 43.251 -6.719 1.00 51.09 97 GLU A CA 1
ATOM 753 C C . GLU A 1 97 ? 13.187 44.146 -7.934 1.00 51.09 97 GLU A C 1
ATOM 755 O O . GLU A 1 97 ? 13.707 43.930 -9.026 1.00 51.09 97 GLU A O 1
ATOM 760 N N . ALA A 1 98 ? 12.344 45.174 -7.761 1.00 49.59 98 ALA A N 1
ATOM 761 C CA . ALA A 1 98 ? 11.939 46.098 -8.824 1.00 49.59 98 ALA A CA 1
ATOM 762 C C . ALA A 1 98 ? 12.701 47.442 -8.830 1.00 49.59 98 ALA A C 1
ATOM 764 O O . ALA A 1 98 ? 12.472 48.248 -9.735 1.00 49.59 98 ALA A O 1
ATOM 765 N N . ALA A 1 99 ? 13.578 47.711 -7.850 1.00 49.16 99 ALA A N 1
ATOM 766 C CA . ALA A 1 99 ? 14.171 49.042 -7.649 1.00 49.16 99 ALA A CA 1
ATOM 767 C C . ALA A 1 99 ? 15.711 49.133 -7.741 1.00 49.16 99 ALA A C 1
ATOM 769 O O . ALA A 1 99 ? 16.226 50.250 -7.763 1.00 49.16 99 ALA A O 1
ATOM 770 N N . GLU A 1 100 ? 16.455 48.028 -7.866 1.00 40.88 100 GLU A N 1
ATOM 771 C CA . GLU A 1 100 ? 17.918 48.062 -8.059 1.00 40.88 100 GLU A CA 1
ATOM 772 C C . GLU A 1 100 ? 18.337 47.386 -9.374 1.00 40.88 100 GLU A C 1
ATOM 774 O O . GLU A 1 100 ? 18.418 46.166 -9.447 1.00 40.88 100 GLU A O 1
ATOM 779 N N . ASP A 1 101 ? 18.535 48.189 -10.431 1.00 33.81 101 ASP A N 1
ATOM 780 C CA . ASP A 1 101 ? 19.802 48.278 -11.195 1.00 33.81 101 ASP A CA 1
ATOM 781 C C . ASP A 1 101 ? 19.624 49.051 -12.527 1.00 33.81 101 ASP A C 1
ATOM 783 O O . ASP A 1 101 ? 19.106 48.512 -13.514 1.00 33.81 101 ASP A O 1
ATOM 787 N N . PRO A 1 102 ? 20.117 50.301 -12.633 1.00 42.34 102 PRO A N 1
ATOM 788 C CA . PRO A 1 102 ? 20.637 50.839 -13.879 1.00 42.34 102 PRO A CA 1
ATOM 789 C C . PRO A 1 102 ? 22.140 50.511 -14.018 1.00 42.34 102 PRO A C 1
ATOM 791 O O . PRO A 1 102 ? 22.939 50.791 -13.137 1.00 42.34 102 PRO A O 1
ATOM 794 N N . GLU A 1 103 ? 22.507 49.997 -15.196 1.00 33.81 103 GLU A N 1
ATOM 795 C CA . GLU A 1 103 ? 23.869 49.881 -15.756 1.00 33.81 103 GLU A CA 1
ATOM 796 C C . GLU A 1 103 ? 24.820 48.753 -15.282 1.00 33.81 103 GLU A C 1
ATOM 798 O O . GLU 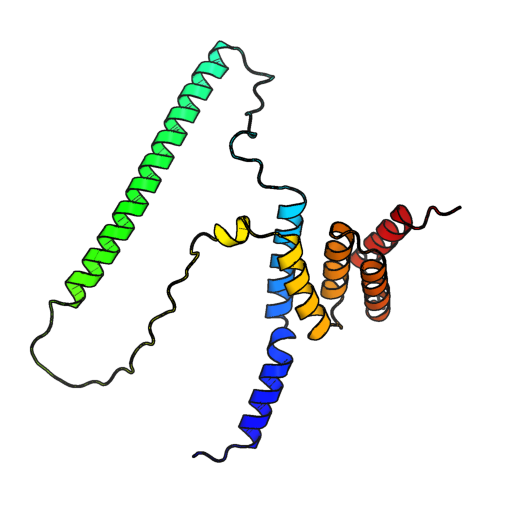A 1 103 ? 25.641 48.900 -14.385 1.00 33.81 103 GLU A O 1
ATOM 803 N N . GLY A 1 104 ? 24.935 47.717 -16.131 1.00 33.94 104 GLY A N 1
ATOM 804 C CA . GLY A 1 104 ? 26.261 47.287 -16.604 1.00 33.94 104 GLY A CA 1
ATOM 805 C C . GLY A 1 104 ? 26.648 45.804 -16.468 1.00 33.94 104 GLY A C 1
ATOM 806 O O . GLY A 1 104 ? 26.959 45.306 -15.398 1.00 33.94 104 GLY A O 1
ATOM 807 N N . LYS A 1 105 ? 26.854 45.170 -17.636 1.00 32.16 105 LYS A N 1
ATOM 808 C CA . LYS A 1 105 ? 27.676 43.962 -17.919 1.00 32.16 105 LYS A CA 1
ATOM 809 C C . LYS A 1 105 ? 27.063 42.562 -17.700 1.00 32.16 105 LYS A C 1
ATOM 811 O O . LYS A 1 105 ? 27.276 41.873 -16.713 1.00 32.16 105 LYS A O 1
ATOM 816 N N . LYS A 1 106 ? 26.492 42.068 -18.810 1.00 40.47 106 LYS A N 1
ATOM 817 C CA . LYS A 1 106 ? 26.544 40.690 -19.359 1.00 40.47 106 LYS A CA 1
ATOM 818 C C . LYS A 1 106 ? 27.174 39.596 -18.463 1.00 40.47 106 LYS A C 1
ATOM 820 O O . LYS A 1 106 ? 28.375 39.344 -18.542 1.00 40.47 106 LYS A O 1
ATOM 825 N N . LYS A 1 107 ? 26.319 38.762 -17.862 1.00 33.09 107 LYS A N 1
ATOM 826 C CA . LYS A 1 107 ? 26.502 37.298 -17.795 1.00 33.09 107 LYS A CA 1
ATOM 827 C C . LYS A 1 107 ? 25.130 36.621 -17.864 1.00 33.09 107 LYS A C 1
ATOM 829 O O . LYS A 1 107 ? 24.326 36.728 -16.951 1.00 33.09 107 LYS A O 1
ATOM 834 N N . LYS A 1 108 ? 24.858 35.948 -18.987 1.00 38.66 108 LYS A N 1
ATOM 835 C CA . LYS A 1 108 ? 23.624 35.190 -19.243 1.00 38.66 108 LYS A CA 1
ATOM 836 C C . LYS A 1 108 ? 23.494 34.042 -18.228 1.00 38.66 108 LYS A C 1
ATOM 838 O O . LYS A 1 108 ? 24.116 33.000 -18.426 1.00 38.66 108 LYS A O 1
ATOM 843 N N . LYS A 1 109 ? 22.688 34.212 -17.177 1.00 37.09 109 LYS A N 1
ATOM 844 C CA . LYS A 1 109 ? 22.042 33.091 -16.479 1.00 37.09 109 LYS A CA 1
ATOM 845 C C . LYS A 1 109 ? 20.728 32.788 -17.203 1.00 37.09 109 LYS A C 1
ATOM 847 O O . LYS A 1 109 ? 20.030 33.697 -17.642 1.00 37.09 109 LYS A O 1
ATOM 852 N N . ALA A 1 110 ? 20.485 31.505 -17.443 1.00 39.56 110 ALA A N 1
ATOM 853 C CA . ALA A 1 110 ? 19.291 30.998 -18.109 1.00 39.56 110 ALA A CA 1
ATOM 854 C C . ALA A 1 110 ? 18.022 31.405 -17.331 1.00 39.56 110 ALA A C 1
ATOM 856 O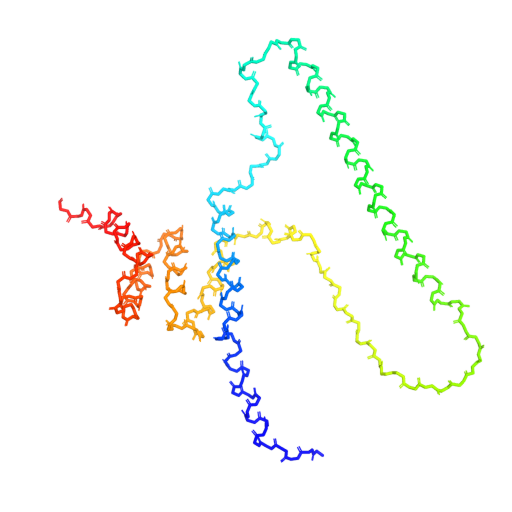 O . ALA A 1 110 ? 18.104 31.522 -16.112 1.00 39.56 110 ALA A O 1
ATOM 857 N N . PRO A 1 111 ? 16.872 31.607 -18.000 1.00 44.19 111 PRO A N 1
ATOM 858 C CA . PRO A 1 111 ? 15.634 31.970 -17.320 1.00 44.19 111 PRO A CA 1
ATOM 859 C C . PRO A 1 111 ? 15.217 30.827 -16.389 1.00 44.19 111 PRO A C 1
ATOM 861 O O . PRO A 1 111 ? 14.948 29.711 -16.847 1.00 44.19 111 PRO A O 1
ATOM 864 N N . GLU A 1 112 ? 15.204 31.097 -15.085 1.00 54.75 112 GLU A N 1
ATOM 865 C CA . GLU A 1 112 ? 14.576 30.225 -14.099 1.00 54.75 112 GLU A CA 1
ATOM 866 C C . GLU A 1 112 ? 13.090 30.144 -14.451 1.00 54.75 112 GLU A C 1
ATOM 868 O O . GLU A 1 112 ? 12.382 31.147 -14.536 1.00 54.75 112 GLU A O 1
ATOM 873 N N . LYS A 1 113 ? 12.634 28.935 -14.780 1.00 55.84 113 LYS A N 1
ATOM 874 C CA . LYS A 1 113 ? 11.212 28.680 -15.000 1.00 55.84 113 LYS A CA 1
ATOM 875 C C . LYS A 1 113 ? 10.484 29.011 -13.692 1.00 55.84 113 LYS A C 1
ATOM 877 O O . LYS A 1 113 ? 10.976 28.572 -12.652 1.00 55.84 113 LYS A O 1
ATOM 882 N N . PRO A 1 114 ? 9.341 29.717 -13.727 1.00 56.34 114 PRO A N 1
ATOM 883 C CA . PRO A 1 114 ? 8.573 29.981 -12.520 1.00 56.34 114 PRO A CA 1
ATOM 884 C C . PRO A 1 114 ? 8.244 28.639 -11.868 1.00 56.34 114 PRO A C 1
ATOM 886 O O . PRO A 1 114 ? 7.694 27.745 -12.520 1.00 56.34 114 PRO A O 1
ATOM 889 N N . VAL A 1 115 ? 8.667 28.470 -10.616 1.00 63.50 115 VAL A N 1
ATOM 890 C CA . VAL A 1 115 ? 8.297 27.306 -9.812 1.00 63.50 115 VAL A CA 1
ATOM 891 C C . VAL A 1 115 ? 6.769 27.308 -9.759 1.00 63.50 115 VAL A C 1
ATOM 893 O O . VAL A 1 115 ? 6.201 28.343 -9.405 1.00 63.50 115 VAL A O 1
ATOM 896 N N . PRO A 1 116 ? 6.086 26.227 -10.178 1.00 71.06 116 PRO A N 1
ATOM 897 C CA . PRO A 1 116 ? 4.638 26.152 -10.061 1.00 71.06 116 PRO A CA 1
ATOM 898 C C . PRO A 1 116 ? 4.262 26.436 -8.608 1.00 71.06 116 PRO A C 1
ATOM 900 O O . PRO A 1 116 ? 4.739 25.742 -7.710 1.00 71.06 116 PRO A O 1
ATOM 903 N N . VAL A 1 117 ? 3.484 27.495 -8.386 1.00 78.19 117 VAL A N 1
ATOM 904 C CA . VAL A 1 117 ? 2.985 27.836 -7.054 1.00 78.19 117 VAL A CA 1
ATOM 905 C C . VAL A 1 117 ? 2.075 26.693 -6.624 1.00 78.19 117 VAL A C 1
ATOM 907 O O . VAL A 1 117 ? 1.145 26.345 -7.350 1.00 78.19 117 VAL A O 1
ATOM 910 N N . ASP A 1 118 ? 2.394 26.076 -5.489 1.00 81.19 118 ASP A N 1
ATOM 911 C CA . ASP A 1 118 ? 1.585 25.000 -4.931 1.00 81.19 118 ASP A CA 1
ATOM 912 C C . ASP A 1 118 ? 0.213 25.556 -4.539 1.00 81.19 118 ASP A C 1
ATOM 914 O O . ASP A 1 118 ? 0.106 26.516 -3.773 1.00 81.19 118 ASP A O 1
ATOM 918 N N . GLU A 1 119 ? -0.842 24.977 -5.105 1.00 79.75 119 GLU A N 1
ATOM 919 C CA . GLU A 1 119 ? -2.217 25.391 -4.846 1.00 79.75 119 GLU A CA 1
ATOM 920 C C . GLU A 1 119 ? -2.732 24.899 -3.485 1.00 79.75 119 GLU A C 1
ATOM 922 O O . GLU A 1 119 ? -3.829 25.302 -3.079 1.00 79.75 119 GLU A O 1
ATOM 927 N N . ASP A 1 120 ? -2.002 24.003 -2.810 1.00 84.00 120 ASP A N 1
ATOM 928 C CA . ASP A 1 120 ? -2.351 23.478 -1.489 1.00 84.00 120 ASP A CA 1
ATOM 929 C C . ASP A 1 120 ? -1.117 23.224 -0.594 1.00 84.00 120 ASP A C 1
ATOM 931 O O . ASP A 1 120 ? -0.794 22.073 -0.290 1.00 84.00 120 ASP A O 1
ATOM 935 N N . PRO A 1 121 ? -0.441 24.285 -0.108 1.00 84.38 121 PRO A N 1
ATOM 936 C CA . PRO A 1 121 ? 0.763 24.144 0.717 1.00 84.38 121 PRO A CA 1
ATOM 937 C C . PRO A 1 121 ? 0.543 23.395 2.043 1.00 84.38 121 PRO A C 1
ATOM 939 O O . PRO A 1 121 ? 1.486 22.824 2.589 1.00 84.38 121 PRO A O 1
ATOM 942 N N . ASN A 1 122 ? -0.688 23.407 2.569 1.00 82.44 122 ASN A N 1
ATOM 943 C CA . ASN A 1 122 ? -1.042 22.776 3.846 1.00 82.44 122 ASN A CA 1
ATOM 944 C C . ASN A 1 122 ? -1.719 21.401 3.683 1.00 82.44 122 ASN A C 1
ATOM 946 O O . ASN A 1 122 ? -1.840 20.670 4.664 1.00 82.44 122 ASN A O 1
ATOM 950 N N . GLY A 1 123 ? -2.132 21.017 2.470 1.00 83.50 123 GLY A N 1
ATOM 951 C CA . GLY A 1 123 ? -2.812 19.743 2.208 1.00 83.50 123 GLY A CA 1
ATOM 952 C C . GLY A 1 123 ? -4.295 19.717 2.603 1.00 83.50 123 GLY A C 1
ATOM 953 O O . GLY A 1 123 ? -4.880 18.635 2.716 1.00 83.50 123 GLY A O 1
ATOM 954 N N . ASP A 1 124 ? -4.921 20.876 2.822 1.00 81.94 124 ASP A N 1
ATOM 955 C CA . ASP A 1 124 ? -6.305 20.980 3.296 1.00 81.94 124 ASP A CA 1
ATOM 956 C C . ASP A 1 124 ? -7.303 20.430 2.264 1.00 81.94 124 ASP A C 1
ATOM 958 O O . ASP A 1 124 ? -8.318 19.829 2.627 1.00 81.94 124 ASP A O 1
ATOM 962 N N . LYS A 1 125 ? -7.008 20.570 0.964 1.00 83.88 125 LYS A N 1
ATOM 963 C CA . LYS A 1 125 ? -7.855 20.015 -0.105 1.00 83.88 125 LYS A CA 1
ATOM 964 C C . LYS A 1 125 ? -7.737 18.495 -0.157 1.00 83.88 125 LYS A C 1
ATOM 966 O O . LYS A 1 125 ? -8.729 17.813 -0.410 1.00 83.88 125 LYS A O 1
ATOM 971 N N . LEU A 1 126 ? -6.543 17.957 0.103 1.00 82.19 126 LEU A N 1
ATOM 972 C CA . LEU A 1 126 ? -6.324 16.509 0.150 1.00 82.19 126 LEU A CA 1
ATOM 973 C C . LEU A 1 126 ? -7.065 15.858 1.323 1.00 82.19 126 LEU A C 1
ATOM 975 O O . LEU A 1 126 ? -7.555 14.742 1.174 1.00 82.19 126 LEU A O 1
ATOM 979 N N . LEU A 1 127 ? -7.182 16.552 2.459 1.00 83.25 127 LEU A N 1
ATOM 980 C CA . LEU A 1 127 ? -7.947 16.072 3.614 1.00 83.25 127 LEU A CA 1
ATOM 981 C C . LEU A 1 127 ? -9.460 16.049 3.365 1.00 83.25 127 LEU A C 1
ATOM 983 O O . LEU A 1 127 ? -10.157 15.205 3.923 1.00 83.25 127 LEU A O 1
ATOM 987 N N . GLN A 1 128 ? -9.973 16.965 2.542 1.00 82.19 128 GLN A N 1
ATOM 988 C CA . GLN A 1 128 ? -11.398 17.028 2.200 1.00 82.19 128 GLN A CA 1
ATOM 989 C C . GLN A 1 128 ? -11.819 15.981 1.156 1.00 82.19 128 GLN A C 1
ATOM 991 O O . GLN A 1 128 ? -12.996 15.627 1.081 1.00 82.19 128 GLN A O 1
ATOM 996 N N . ALA A 1 129 ? -10.886 15.502 0.330 1.00 85.19 129 ALA A N 1
ATOM 997 C CA . ALA A 1 129 ? -11.157 14.485 -0.681 1.00 85.19 129 ALA A CA 1
ATOM 998 C C . ALA A 1 129 ? -11.430 13.102 -0.056 1.00 85.19 129 ALA A C 1
ATOM 1000 O O . ALA A 1 129 ? -10.946 12.794 1.029 1.00 85.19 129 ALA A O 1
ATOM 1001 N N . ASP A 1 130 ? -12.173 12.234 -0.761 1.00 89.31 130 ASP A N 1
ATOM 1002 C CA . ASP A 1 130 ? -12.452 10.868 -0.287 1.00 89.31 130 ASP A CA 1
ATOM 1003 C C . ASP A 1 130 ? -11.153 10.029 -0.225 1.00 89.31 130 ASP A C 1
ATOM 1005 O O . ASP A 1 130 ? -10.601 9.671 -1.281 1.00 89.31 130 ASP A O 1
ATOM 1009 N N . PRO A 1 131 ? -10.679 9.645 0.980 1.00 91.50 131 PRO A N 1
ATOM 1010 C CA . PRO A 1 131 ? -9.402 8.952 1.150 1.00 91.50 131 PRO A CA 1
ATOM 1011 C C . PRO A 1 131 ? -9.345 7.613 0.408 1.00 91.50 131 PRO A C 1
ATOM 1013 O O . PRO A 1 131 ? -8.296 7.204 -0.097 1.00 91.50 131 PRO A O 1
ATOM 1016 N N . LEU A 1 132 ? -10.480 6.911 0.294 1.00 92.31 132 LEU A N 1
ATOM 1017 C CA . LEU A 1 132 ? -10.526 5.596 -0.347 1.00 92.31 132 LEU A CA 1
ATOM 1018 C C . LEU A 1 132 ? -10.404 5.674 -1.870 1.00 92.31 132 LEU A C 1
ATOM 1020 O O . LEU A 1 132 ? -9.937 4.716 -2.502 1.00 92.31 132 LEU A O 1
ATOM 1024 N N . VAL A 1 133 ? -10.838 6.780 -2.475 1.00 93.19 133 VAL A N 1
ATOM 1025 C CA . VAL A 1 133 ? -10.731 6.997 -3.923 1.00 93.19 133 VAL A CA 1
ATOM 1026 C C . VAL A 1 133 ? -9.280 7.267 -4.304 1.00 93.19 133 VAL A C 1
ATOM 1028 O O . VAL A 1 133 ? -8.769 6.628 -5.232 1.00 93.19 133 VAL A O 1
ATOM 1031 N N . GLU A 1 134 ? -8.587 8.117 -3.547 1.00 92.31 134 GLU A N 1
ATOM 1032 C CA . GLU A 1 134 ? -7.163 8.389 -3.765 1.00 92.31 134 GLU A CA 1
ATOM 1033 C C . GLU A 1 134 ? -6.295 7.156 -3.497 1.00 92.31 134 GLU A C 1
ATOM 1035 O O . GLU A 1 134 ? -5.434 6.811 -4.316 1.00 92.31 134 GLU A O 1
ATOM 1040 N N . ALA A 1 135 ? -6.583 6.405 -2.430 1.00 94.62 135 ALA A N 1
ATOM 1041 C CA . ALA A 1 135 ? -5.911 5.135 -2.171 1.00 94.62 135 ALA A CA 1
ATOM 1042 C C . ALA A 1 135 ? -6.104 4.139 -3.330 1.00 94.62 135 ALA A C 1
ATOM 1044 O O . ALA A 1 135 ? -5.144 3.500 -3.766 1.00 94.62 135 ALA A O 1
ATOM 1045 N N . GLU A 1 136 ? -7.314 4.029 -3.901 1.00 94.38 136 GLU A N 1
ATOM 1046 C CA . GLU A 1 136 ? -7.534 3.174 -5.075 1.00 94.38 136 GLU A CA 1
ATOM 1047 C C . GLU A 1 136 ? -6.717 3.644 -6.286 1.00 94.38 136 GLU A C 1
ATOM 1049 O O . GLU A 1 136 ? -6.192 2.804 -7.024 1.00 94.38 136 GLU A O 1
ATOM 1054 N N . ARG A 1 137 ? -6.611 4.955 -6.526 1.00 94.62 137 ARG A N 1
ATOM 1055 C CA . ARG A 1 137 ? -5.836 5.497 -7.652 1.00 94.62 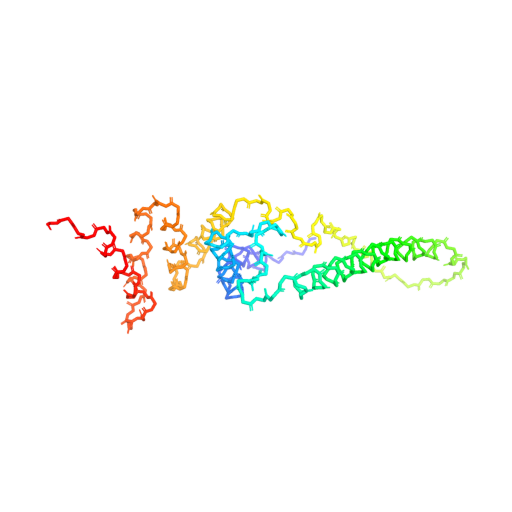137 ARG A CA 1
ATOM 1056 C C . ARG A 1 137 ? -4.366 5.088 -7.557 1.00 94.62 137 ARG A C 1
ATOM 1058 O O . ARG A 1 137 ? -3.791 4.629 -8.550 1.00 94.62 137 ARG A O 1
ATOM 1065 N N . LEU A 1 138 ? -3.784 5.180 -6.363 1.00 94.00 138 LEU A N 1
ATOM 1066 C CA . LEU A 1 138 ? -2.410 4.747 -6.104 1.00 94.00 138 LEU A CA 1
ATOM 1067 C C . LEU A 1 138 ? -2.260 3.230 -6.261 1.00 94.00 138 LEU A C 1
ATOM 1069 O O . LEU A 1 138 ? -1.384 2.777 -6.995 1.00 94.00 138 LEU A O 1
ATOM 1073 N N . VAL A 1 139 ? -3.166 2.439 -5.679 1.00 95.06 139 VAL A N 1
ATOM 1074 C CA . VAL A 1 139 ? -3.152 0.972 -5.808 1.00 95.06 139 VAL A CA 1
ATOM 1075 C C . VAL A 1 139 ? -3.262 0.529 -7.267 1.00 95.06 139 VAL A C 1
ATOM 1077 O O . VAL A 1 139 ? -2.506 -0.336 -7.700 1.00 95.06 139 VAL A O 1
ATOM 1080 N N . LYS A 1 140 ? -4.166 1.116 -8.063 1.00 94.44 140 LYS A N 1
ATOM 1081 C CA . LYS A 1 140 ? -4.297 0.806 -9.501 1.00 94.44 140 LYS A CA 1
ATOM 1082 C C . LYS A 1 140 ? -2.983 1.032 -10.241 1.00 94.44 140 LYS A C 1
ATOM 1084 O O . LYS A 1 140 ? -2.612 0.231 -11.098 1.00 94.44 140 LYS A O 1
ATOM 1089 N N . THR A 1 141 ? -2.295 2.112 -9.891 1.00 94.06 141 THR A N 1
ATOM 1090 C CA . THR A 1 141 ? -1.001 2.465 -10.466 1.00 94.06 141 THR A CA 1
ATOM 1091 C C . THR A 1 141 ? 0.058 1.428 -10.091 1.00 94.06 141 THR A C 1
ATOM 1093 O O . THR A 1 141 ? 0.699 0.853 -10.969 1.00 94.06 141 THR A O 1
ATOM 1096 N N . LEU A 1 142 ? 0.163 1.086 -8.806 1.00 93.25 142 LEU A N 1
ATOM 1097 C CA . LEU A 1 142 ? 1.101 0.068 -8.332 1.00 93.25 142 LEU A CA 1
ATOM 1098 C C . LEU A 1 142 ? 0.826 -1.314 -8.934 1.00 93.25 142 LEU A C 1
ATOM 1100 O O . LEU A 1 142 ? 1.747 -1.971 -9.398 1.00 93.25 142 LEU A O 1
ATOM 1104 N N . VAL A 1 143 ? -0.432 -1.746 -9.021 1.00 93.75 143 VAL A N 1
ATOM 1105 C CA . VAL A 1 143 ? -0.786 -3.047 -9.615 1.00 93.75 143 VAL A CA 1
ATOM 1106 C C . VAL A 1 143 ? -0.430 -3.107 -11.105 1.00 93.75 143 VAL A C 1
ATOM 1108 O O . VAL A 1 143 ? -0.087 -4.179 -11.602 1.00 93.75 143 VAL A O 1
ATOM 1111 N N . LYS A 1 144 ? -0.494 -1.978 -11.825 1.00 93.44 144 LYS A N 1
ATOM 1112 C CA . LYS A 1 144 ? -0.138 -1.906 -13.249 1.00 93.44 144 LYS A CA 1
ATOM 1113 C C . LYS A 1 144 ? 1.375 -1.961 -13.475 1.00 93.44 144 LYS A C 1
ATOM 1115 O O . LYS A 1 144 ? 1.814 -2.669 -14.375 1.00 93.44 144 LYS A O 1
ATOM 1120 N N . PHE A 1 145 ? 2.151 -1.212 -12.691 1.00 92.25 145 PHE A N 1
ATOM 1121 C CA . PHE A 1 145 ? 3.587 -1.026 -12.938 1.00 92.25 145 PHE A CA 1
ATOM 1122 C C . PHE A 1 145 ? 4.495 -1.883 -12.047 1.00 92.25 145 PHE A C 1
ATOM 1124 O O . PHE A 1 145 ? 5.623 -2.173 -12.431 1.00 92.25 145 PHE A O 1
ATOM 1131 N N . ALA A 1 146 ? 4.015 -2.329 -10.888 1.00 91.06 146 ALA A N 1
ATOM 1132 C CA . ALA A 1 146 ? 4.754 -3.131 -9.914 1.00 91.06 146 ALA A CA 1
ATOM 1133 C C . ALA A 1 146 ? 3.941 -4.350 -9.410 1.00 91.06 146 ALA A C 1
ATOM 1135 O O . ALA A 1 146 ? 3.791 -4.542 -8.202 1.00 91.06 146 ALA A O 1
ATOM 1136 N N . PRO A 1 147 ? 3.428 -5.228 -10.300 1.00 90.19 147 PRO A N 1
ATOM 1137 C CA . PRO A 1 147 ? 2.629 -6.380 -9.877 1.00 90.19 147 PRO A CA 1
ATOM 1138 C C . PRO A 1 147 ? 3.422 -7.408 -9.061 1.00 90.19 147 PRO A C 1
ATOM 1140 O O . PRO A 1 147 ? 2.810 -8.145 -8.295 1.00 90.19 147 PRO A O 1
ATOM 1143 N N . GLY A 1 148 ? 4.750 -7.460 -9.225 1.00 89.75 148 GLY A N 1
ATOM 1144 C CA . GLY A 1 148 ? 5.639 -8.430 -8.578 1.00 89.75 148 GLY A CA 1
ATOM 1145 C C . GLY A 1 148 ? 6.043 -8.095 -7.140 1.00 89.75 148 GLY A C 1
ATOM 1146 O O . GLY A 1 148 ? 6.794 -8.862 -6.551 1.00 89.75 148 GLY A O 1
ATOM 1147 N N . SER A 1 149 ? 5.581 -6.975 -6.573 1.00 90.06 149 SER A N 1
ATOM 1148 C CA . SER A 1 149 ? 5.839 -6.654 -5.165 1.00 90.06 149 SER A CA 1
ATOM 1149 C C . SER A 1 149 ? 4.728 -7.197 -4.274 1.00 90.06 149 SER A C 1
ATOM 1151 O O . SER A 1 149 ? 3.551 -6.895 -4.497 1.00 90.06 149 SER A O 1
ATOM 1153 N N . LEU A 1 150 ? 5.093 -7.936 -3.223 1.00 91.75 150 LEU A N 1
ATOM 1154 C CA . LEU A 1 150 ? 4.127 -8.426 -2.239 1.00 91.75 150 LEU A CA 1
ATOM 1155 C C . LEU A 1 150 ? 3.401 -7.266 -1.543 1.00 91.75 150 LEU A C 1
ATOM 1157 O O . LEU A 1 150 ? 2.176 -7.279 -1.434 1.00 91.75 150 LEU A O 1
ATOM 1161 N N . SER A 1 151 ? 4.142 -6.218 -1.177 1.00 91.19 151 SER A N 1
ATOM 1162 C CA . SER A 1 151 ? 3.617 -5.008 -0.533 1.00 91.19 151 SER A CA 1
ATOM 1163 C C . SER A 1 151 ? 2.484 -4.344 -1.325 1.00 91.19 151 SER A C 1
ATOM 1165 O O . SER A 1 151 ? 1.516 -3.848 -0.751 1.00 91.19 151 SER A O 1
ATOM 1167 N N . THR A 1 152 ? 2.558 -4.386 -2.660 1.00 93.56 152 THR A N 1
ATOM 1168 C CA . THR A 1 152 ? 1.522 -3.847 -3.550 1.00 93.56 152 THR A CA 1
ATOM 1169 C C . THR A 1 152 ? 0.242 -4.672 -3.479 1.00 93.56 152 THR A C 1
ATOM 1171 O O . THR A 1 152 ? -0.848 -4.103 -3.426 1.00 93.56 152 THR A O 1
ATOM 1174 N N . GLN A 1 153 ? 0.351 -6.004 -3.456 1.00 94.25 153 GLN A N 1
ATOM 1175 C CA . GLN A 1 153 ? -0.815 -6.885 -3.334 1.00 94.25 153 GLN A CA 1
ATOM 1176 C C . GLN A 1 153 ? -1.448 -6.778 -1.941 1.00 94.25 153 GLN A C 1
ATOM 1178 O O . GLN A 1 153 ? -2.670 -6.724 -1.820 1.00 94.25 153 GLN A O 1
ATOM 1183 N N . VAL A 1 154 ? -0.618 -6.662 -0.905 1.00 94.31 154 VAL A N 1
ATOM 1184 C CA . VAL A 1 154 ? -1.037 -6.412 0.478 1.00 94.31 154 VAL A CA 1
ATOM 1185 C C . VAL A 1 154 ? -1.818 -5.097 0.593 1.00 94.31 154 VAL A C 1
ATOM 1187 O O . VAL A 1 154 ? -2.956 -5.092 1.059 1.00 94.31 154 VAL A O 1
ATOM 1190 N N . ALA A 1 155 ? -1.272 -3.994 0.076 1.00 94.44 155 ALA A N 1
ATOM 1191 C CA . ALA A 1 155 ? -1.966 -2.708 0.063 1.00 94.44 155 ALA A CA 1
ATOM 1192 C C . ALA A 1 155 ? -3.266 -2.758 -0.765 1.00 94.44 155 ALA A C 1
ATOM 1194 O O . ALA A 1 155 ? -4.278 -2.160 -0.392 1.00 94.44 155 ALA A O 1
ATOM 1195 N N . ALA A 1 156 ? -3.271 -3.503 -1.876 1.00 95.19 156 ALA A N 1
ATOM 1196 C CA . ALA A 1 156 ? -4.464 -3.691 -2.695 1.00 95.19 156 ALA A CA 1
ATOM 1197 C C . ALA A 1 156 ? -5.582 -4.435 -1.950 1.00 95.19 156 ALA A C 1
ATOM 1199 O O . ALA A 1 156 ? -6.753 -4.077 -2.104 1.00 95.19 156 ALA A O 1
ATOM 1200 N N . TYR A 1 157 ? -5.230 -5.433 -1.135 1.00 95.44 157 TYR A N 1
ATOM 1201 C CA . TYR A 1 157 ? -6.165 -6.136 -0.260 1.00 95.44 157 TYR A CA 1
ATOM 1202 C C . TYR A 1 157 ? -6.780 -5.188 0.777 1.00 95.44 157 TYR A C 1
ATOM 1204 O O . TYR A 1 157 ? -8.007 -5.075 0.851 1.00 95.44 157 TYR A O 1
ATOM 1212 N N . ASP A 1 158 ? -5.940 -4.444 1.504 1.00 94.25 158 ASP A N 1
ATOM 1213 C CA . ASP A 1 158 ? -6.374 -3.563 2.596 1.00 94.25 158 ASP A CA 1
ATOM 1214 C C . ASP A 1 158 ? -7.353 -2.474 2.113 1.00 94.25 158 ASP A C 1
ATOM 1216 O O . ASP A 1 158 ? -8.348 -2.171 2.784 1.00 94.25 158 ASP A O 1
ATOM 1220 N N . VAL A 1 159 ? -7.115 -1.917 0.918 1.00 95.75 159 VAL A N 1
ATOM 1221 C CA . VAL A 1 159 ? -8.018 -0.945 0.277 1.00 95.75 159 VAL A CA 1
ATOM 1222 C C . VAL A 1 159 ? -9.291 -1.618 -0.251 1.00 95.75 159 VAL A C 1
ATOM 1224 O O . VAL A 1 159 ? -10.387 -1.063 -0.129 1.00 95.75 159 VAL A O 1
ATOM 1227 N N . ALA A 1 160 ? -9.192 -2.812 -0.845 1.00 95.06 160 ALA A N 1
ATOM 1228 C CA . ALA A 1 160 ? -10.349 -3.521 -1.395 1.00 95.06 160 ALA A CA 1
ATOM 1229 C C . ALA A 1 160 ? -11.348 -3.959 -0.311 1.00 95.06 160 ALA A C 1
ATOM 1231 O O . ALA A 1 160 ? -12.559 -3.884 -0.547 1.00 95.06 160 ALA A O 1
ATOM 1232 N N . LEU A 1 161 ? -10.856 -4.353 0.868 1.00 93.88 161 LEU A N 1
ATOM 1233 C CA . LEU A 1 161 ? -11.689 -4.663 2.030 1.00 93.88 161 LEU A CA 1
ATOM 1234 C C . LEU A 1 161 ? -12.531 -3.466 2.472 1.00 93.88 161 LEU A C 1
ATOM 1236 O O . LEU A 1 161 ? -13.752 -3.579 2.571 1.00 93.88 161 LEU A O 1
ATOM 1240 N N . ARG A 1 162 ? -11.897 -2.305 2.685 1.00 93.38 162 ARG A N 1
ATOM 1241 C CA . ARG A 1 162 ? -12.584 -1.076 3.131 1.00 93.38 162 ARG A CA 1
ATOM 1242 C C . ARG A 1 162 ? -13.612 -0.595 2.117 1.00 93.38 162 ARG A C 1
ATOM 1244 O O . ARG A 1 162 ? -14.690 -0.135 2.473 1.00 93.38 162 ARG A O 1
ATOM 1251 N N . ARG A 1 163 ? -13.330 -0.812 0.832 1.00 92.69 163 ARG A N 1
ATOM 1252 C CA . ARG A 1 163 ? -14.259 -0.519 -0.269 1.00 92.69 163 ARG A CA 1
ATOM 1253 C C . ARG A 1 163 ? -15.321 -1.596 -0.494 1.00 92.69 163 ARG A C 1
ATOM 1255 O O . ARG A 1 163 ? -16.069 -1.487 -1.465 1.00 92.69 163 ARG A O 1
ATOM 1262 N N . LYS A 1 164 ? -15.391 -2.621 0.363 1.00 92.75 164 LYS A N 1
ATOM 1263 C CA . LYS A 1 164 ? -16.377 -3.714 0.318 1.00 92.75 164 LYS A CA 1
ATOM 1264 C C . LYS A 1 164 ? -16.386 -4.459 -1.026 1.00 92.75 164 LYS A C 1
ATOM 1266 O O . LYS A 1 164 ? -17.437 -4.855 -1.522 1.00 92.75 164 LYS A O 1
ATOM 1271 N N . LYS A 1 165 ? -15.210 -4.647 -1.642 1.00 94.19 165 LYS A N 1
ATOM 1272 C CA . LYS A 1 165 ? -15.035 -5.363 -2.923 1.00 94.19 165 LYS A CA 1
ATOM 1273 C C . LYS A 1 165 ? -14.295 -6.694 -2.706 1.00 94.19 165 LYS A C 1
ATOM 1275 O O . LYS A 1 165 ? -13.106 -6.778 -3.030 1.00 94.19 165 LYS A O 1
ATOM 1280 N N . PRO A 1 166 ? -14.977 -7.752 -2.223 1.00 92.31 166 PRO A N 1
ATOM 1281 C CA . PRO A 1 166 ? -14.328 -9.002 -1.812 1.00 92.31 166 PRO A CA 1
ATOM 1282 C C . PRO A 1 166 ? -13.629 -9.735 -2.962 1.00 92.31 166 PRO A C 1
ATOM 1284 O O . PRO A 1 166 ? -12.550 -10.282 -2.773 1.00 92.31 166 PRO A O 1
ATOM 1287 N N . LEU A 1 167 ? -14.170 -9.681 -4.183 1.00 94.75 167 LEU A N 1
ATOM 1288 C CA . LEU A 1 167 ? -13.554 -10.334 -5.347 1.00 94.75 167 LEU A CA 1
ATOM 1289 C C . LEU A 1 167 ? -12.186 -9.736 -5.704 1.00 94.75 167 LEU A C 1
ATOM 1291 O O . LEU A 1 167 ? -11.263 -10.458 -6.075 1.00 94.75 167 LEU A O 1
ATOM 1295 N N . LYS A 1 168 ? -12.038 -8.411 -5.568 1.00 94.31 168 LYS A N 1
ATOM 1296 C CA . LYS A 1 168 ? -10.749 -7.740 -5.786 1.00 94.31 168 LYS A CA 1
ATOM 1297 C C . LYS A 1 168 ? -9.763 -8.054 -4.664 1.00 94.31 168 LYS A C 1
ATOM 1299 O O . LYS A 1 168 ? -8.581 -8.218 -4.945 1.00 94.31 168 LYS A O 1
ATOM 1304 N N . ALA A 1 169 ? -10.254 -8.164 -3.430 1.00 94.62 169 ALA A N 1
ATOM 1305 C CA . ALA A 1 169 ? -9.446 -8.572 -2.287 1.00 94.62 169 ALA A CA 1
ATOM 1306 C C . ALA A 1 169 ? -8.900 -9.997 -2.485 1.00 94.62 169 ALA A C 1
ATOM 1308 O O . ALA A 1 169 ? -7.692 -10.202 -2.414 1.00 94.62 169 ALA A O 1
ATOM 1309 N N . LEU A 1 170 ? -9.754 -10.952 -2.872 1.00 94.12 170 LEU A N 1
ATOM 1310 C CA . LEU A 1 170 ? -9.334 -12.318 -3.191 1.00 94.12 170 LEU A CA 1
ATOM 1311 C C . LEU A 1 170 ? -8.341 -12.356 -4.359 1.00 94.12 170 LEU A C 1
ATOM 1313 O O . LEU A 1 170 ? -7.331 -13.051 -4.293 1.00 94.12 170 LEU A O 1
ATOM 1317 N N . GLN A 1 171 ? -8.587 -11.578 -5.418 1.00 94.38 171 GLN A N 1
ATOM 1318 C CA . GLN A 1 171 ? -7.657 -11.480 -6.544 1.00 94.38 171 GLN A CA 1
ATOM 1319 C C . GLN A 1 171 ? -6.267 -10.999 -6.100 1.00 94.38 171 GLN A C 1
ATOM 1321 O O . GLN A 1 171 ? -5.264 -11.518 -6.592 1.00 94.38 171 GLN A O 1
ATOM 1326 N N . ALA A 1 172 ? -6.201 -10.020 -5.195 1.00 94.62 172 ALA A N 1
ATOM 1327 C CA . ALA A 1 172 ? -4.943 -9.533 -4.641 1.00 94.62 172 ALA A CA 1
ATOM 1328 C C . ALA A 1 172 ? -4.238 -10.618 -3.811 1.00 94.62 172 ALA A C 1
ATOM 1330 O O . ALA A 1 172 ? -3.050 -10.845 -4.019 1.00 94.62 172 ALA A O 1
ATOM 1331 N N . LEU A 1 173 ? -4.967 -11.361 -2.968 1.00 93.38 173 LEU A N 1
ATOM 1332 C CA . LEU A 1 173 ? -4.407 -12.479 -2.194 1.00 93.38 173 LEU A CA 1
ATOM 1333 C C . LEU A 1 173 ? -3.858 -13.593 -3.089 1.00 93.38 173 LEU A C 1
ATOM 1335 O O . LEU A 1 173 ? -2.741 -14.049 -2.879 1.00 93.38 173 LEU A O 1
ATOM 1339 N N . VAL A 1 174 ? -4.596 -13.991 -4.130 1.00 93.69 174 VAL A N 1
ATOM 1340 C CA . VAL A 1 174 ? -4.143 -15.019 -5.083 1.00 93.69 174 VAL A CA 1
ATOM 1341 C C . VAL A 1 174 ? -2.886 -14.568 -5.825 1.00 93.69 174 VAL A C 1
ATOM 1343 O O . VAL A 1 174 ? -1.990 -15.371 -6.073 1.00 93.69 174 VAL A O 1
ATOM 1346 N N . ARG A 1 175 ? -2.794 -13.285 -6.192 1.00 93.00 175 ARG A N 1
ATOM 1347 C CA . ARG A 1 175 ? -1.579 -12.727 -6.803 1.00 93.00 175 ARG A CA 1
ATOM 1348 C C . ARG A 1 175 ? -0.423 -12.673 -5.808 1.00 93.00 175 ARG A C 1
ATOM 1350 O O . ARG A 1 175 ? 0.682 -13.035 -6.187 1.00 93.00 175 ARG A O 1
ATOM 1357 N N . GLY A 1 176 ? -0.686 -12.278 -4.563 1.00 91.94 176 GLY A N 1
ATOM 1358 C CA . GLY A 1 176 ? 0.290 -12.287 -3.474 1.00 91.94 176 GLY A CA 1
ATOM 1359 C C . GLY A 1 176 ? 0.854 -13.683 -3.229 1.00 91.94 176 GLY A C 1
ATOM 1360 O O . GLY A 1 176 ? 2.065 -13.851 -3.239 1.00 91.94 176 GLY A O 1
ATOM 1361 N N . ALA A 1 177 ? -0.005 -14.701 -3.154 1.00 91.25 177 ALA A N 1
ATOM 1362 C CA . ALA A 1 177 ? 0.387 -16.096 -2.944 1.00 91.25 177 ALA A CA 1
ATOM 1363 C C . ALA A 1 177 ? 1.203 -16.699 -4.102 1.00 91.25 177 ALA A C 1
ATOM 1365 O O . ALA A 1 177 ? 1.899 -17.687 -3.917 1.00 91.25 177 ALA A O 1
ATOM 1366 N N . ARG A 1 178 ? 1.129 -16.128 -5.312 1.00 91.62 178 ARG A N 1
ATOM 1367 C CA . ARG A 1 178 ? 1.998 -16.533 -6.434 1.00 91.62 178 ARG A CA 1
ATOM 1368 C C . ARG A 1 178 ? 3.405 -15.944 -6.335 1.00 91.62 178 ARG A C 1
ATOM 1370 O O . ARG A 1 178 ? 4.317 -16.469 -6.966 1.00 91.62 178 ARG A O 1
ATOM 1377 N N . ILE A 1 179 ? 3.549 -14.826 -5.628 1.00 90.25 179 ILE A N 1
ATOM 1378 C CA . ILE A 1 179 ? 4.816 -14.112 -5.438 1.00 90.25 179 ILE A CA 1
ATOM 1379 C C . ILE A 1 179 ? 5.512 -14.634 -4.182 1.00 90.25 179 ILE A C 1
ATOM 1381 O O . ILE A 1 179 ? 6.724 -14.831 -4.192 1.00 90.25 179 ILE A O 1
ATOM 1385 N N . ASP A 1 180 ? 4.740 -14.864 -3.121 1.00 85.19 180 ASP A N 1
ATOM 1386 C CA . ASP A 1 180 ? 5.232 -15.362 -1.847 1.00 85.19 180 ASP A CA 1
ATOM 1387 C C . ASP A 1 180 ? 5.548 -16.862 -1.927 1.00 85.19 180 ASP A C 1
ATOM 1389 O O . ASP A 1 180 ? 4.658 -17.708 -1.985 1.00 85.19 180 ASP A O 1
ATOM 1393 N N . GLN A 1 181 ? 6.842 -17.178 -1.953 1.00 77.25 181 GLN A N 1
ATOM 1394 C CA . GLN A 1 181 ? 7.367 -18.545 -1.862 1.00 77.25 181 GLN A CA 1
ATOM 1395 C C . GLN A 1 181 ? 7.875 -18.872 -0.450 1.00 77.25 181 GLN A C 1
ATOM 1397 O O . GLN A 1 181 ? 8.162 -20.031 -0.161 1.00 77.25 181 GLN A O 1
ATOM 1402 N N . SER A 1 182 ? 7.995 -17.859 0.414 1.00 76.06 182 SER A N 1
ATOM 1403 C CA . SER A 1 182 ? 8.695 -17.934 1.700 1.00 76.06 182 SER A CA 1
ATOM 1404 C C . SER A 1 182 ? 7.746 -17.959 2.901 1.00 76.06 182 SER A C 1
ATOM 1406 O O . SER A 1 182 ? 8.183 -18.281 4.003 1.00 76.06 182 SER A O 1
ATOM 1408 N N . GLY A 1 183 ? 6.458 -17.667 2.696 1.00 75.62 183 GLY A N 1
ATOM 1409 C CA . GLY A 1 183 ? 5.440 -17.676 3.743 1.00 75.62 183 GLY A CA 1
ATOM 1410 C C . GLY A 1 183 ? 5.483 -16.415 4.601 1.00 75.62 183 GLY A C 1
ATOM 1411 O O . GLY A 1 183 ? 5.606 -16.495 5.823 1.00 75.62 183 GLY A O 1
ATOM 1412 N N . ASP A 1 184 ? 5.381 -15.246 3.970 1.00 85.50 184 ASP A N 1
ATOM 1413 C CA . ASP A 1 184 ? 5.406 -13.960 4.663 1.00 85.50 184 ASP A CA 1
ATOM 1414 C C . ASP A 1 184 ? 4.185 -13.784 5.588 1.00 85.50 184 ASP A C 1
ATOM 1416 O O . ASP A 1 184 ? 3.017 -13.914 5.196 1.00 85.50 184 ASP A O 1
ATOM 1420 N N . ALA A 1 185 ? 4.449 -13.406 6.845 1.00 86.94 185 ALA A N 1
ATOM 1421 C CA . ALA A 1 185 ? 3.428 -13.265 7.889 1.00 86.94 185 ALA A CA 1
ATOM 1422 C C . ALA A 1 185 ? 2.349 -12.212 7.553 1.00 86.94 185 ALA A C 1
ATOM 1424 O O . ALA A 1 185 ? 1.184 -12.334 7.950 1.00 86.94 185 ALA A O 1
ATOM 1425 N N . GLU A 1 186 ? 2.712 -11.176 6.789 1.00 87.00 186 GLU A N 1
ATOM 1426 C CA . GLU A 1 186 ? 1.781 -10.129 6.363 1.00 87.00 186 GLU A CA 1
ATOM 1427 C C . GLU A 1 186 ? 0.700 -10.655 5.414 1.00 87.00 186 GLU A C 1
ATOM 1429 O O . GLU A 1 186 ? -0.452 -10.223 5.501 1.00 87.00 186 GLU A O 1
ATOM 1434 N N . LEU A 1 187 ? 1.048 -11.588 4.525 1.00 90.44 187 LEU A N 1
ATOM 1435 C CA . LEU A 1 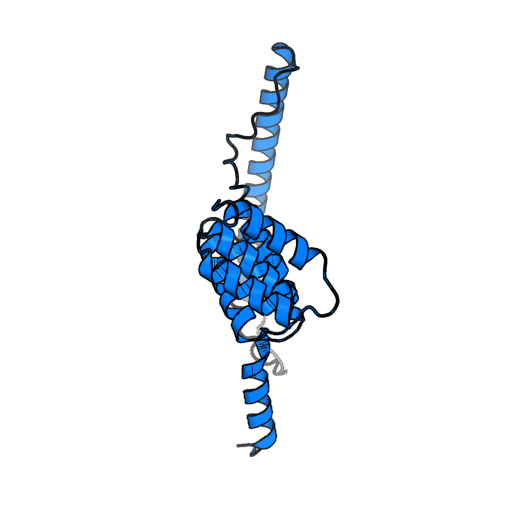187 ? 0.091 -12.194 3.608 1.00 90.44 187 LEU A CA 1
ATOM 1436 C C . LEU A 1 187 ? -0.781 -13.209 4.346 1.00 90.44 187 LEU A C 1
ATOM 1438 O O . LEU A 1 187 ? -2.003 -13.189 4.197 1.00 90.44 187 LEU A O 1
ATOM 1442 N N . PHE A 1 188 ? -0.169 -14.049 5.185 1.00 91.12 188 PHE A N 1
ATOM 1443 C CA . PHE A 1 188 ? -0.886 -15.060 5.957 1.00 91.12 188 PHE A CA 1
ATOM 1444 C C . PHE A 1 188 ? -1.970 -14.448 6.854 1.00 91.12 188 PHE A C 1
ATOM 1446 O O . PHE A 1 188 ? -3.116 -14.895 6.824 1.00 91.12 188 PHE A O 1
ATOM 1453 N N . SER A 1 189 ? -1.653 -13.373 7.586 1.00 92.75 189 SER A N 1
ATOM 1454 C CA . SER A 1 189 ? -2.635 -12.691 8.447 1.00 92.75 189 SER A CA 1
ATOM 1455 C C . SER A 1 189 ? -3.861 -12.194 7.670 1.00 92.75 189 SER A C 1
ATOM 1457 O O . SER A 1 189 ? -4.987 -12.293 8.154 1.00 92.75 189 SER A O 1
ATOM 1459 N N . ARG A 1 190 ? -3.668 -11.738 6.429 1.00 93.00 190 ARG A N 1
ATOM 1460 C CA . ARG A 1 190 ? -4.741 -11.263 5.542 1.00 93.00 190 ARG A CA 1
ATOM 1461 C C . ARG A 1 190 ? -5.547 -12.393 4.917 1.00 93.00 190 ARG A C 1
ATOM 1463 O O . ARG A 1 190 ? -6.752 -12.249 4.747 1.00 93.00 190 ARG A O 1
ATOM 1470 N N . ILE A 1 191 ? -4.916 -13.525 4.614 1.00 92.38 191 ILE A N 1
ATOM 1471 C CA . ILE A 1 191 ? -5.628 -14.738 4.189 1.00 92.38 191 ILE A CA 1
ATOM 1472 C C . ILE A 1 191 ? -6.561 -15.211 5.309 1.00 92.38 191 ILE A C 1
ATOM 1474 O O . ILE A 1 191 ? -7.730 -15.492 5.046 1.00 92.38 191 ILE A O 1
ATOM 1478 N N . VAL A 1 192 ? -6.070 -15.249 6.552 1.00 93.25 192 VAL A N 1
ATOM 1479 C CA . VAL A 1 192 ? -6.875 -15.623 7.724 1.00 93.25 192 VAL A CA 1
ATOM 1480 C C . VAL A 1 192 ? -8.008 -14.622 7.961 1.00 93.25 192 VAL A C 1
ATOM 1482 O O . VAL A 1 192 ? -9.145 -15.038 8.168 1.00 93.25 192 VAL A O 1
ATOM 1485 N N . ASP A 1 193 ? -7.741 -13.315 7.874 1.00 93.00 193 ASP A N 1
ATOM 1486 C CA . ASP A 1 193 ? -8.778 -12.278 7.983 1.00 93.00 193 ASP A CA 1
ATOM 1487 C C . ASP A 1 193 ? -9.859 -12.430 6.895 1.00 93.00 193 ASP A C 1
ATOM 1489 O O . ASP A 1 193 ? -11.052 -12.403 7.202 1.00 93.00 193 ASP A O 1
ATOM 1493 N N . PHE A 1 194 ? -9.472 -12.680 5.639 1.00 93.81 194 PHE A N 1
ATOM 1494 C CA . PHE A 1 194 ? -10.424 -12.911 4.550 1.00 93.81 194 PHE A CA 1
ATOM 1495 C C . PHE A 1 194 ? -11.268 -14.168 4.784 1.00 93.81 194 PHE A C 1
ATOM 1497 O O . PHE A 1 194 ? -12.489 -14.140 4.608 1.00 93.81 194 PHE A O 1
ATOM 1504 N N . ALA A 1 195 ? -10.629 -15.262 5.209 1.00 92.44 195 ALA A N 1
ATOM 1505 C CA . ALA A 1 195 ? -11.300 -16.517 5.527 1.00 92.44 195 ALA A CA 1
ATOM 1506 C C . ALA A 1 195 ? -12.249 -16.374 6.727 1.00 92.44 195 ALA A C 1
ATOM 1508 O O . ALA A 1 195 ? -13.345 -16.918 6.697 1.00 92.44 195 ALA A O 1
ATOM 1509 N N . SER A 1 196 ? -11.892 -15.594 7.746 1.00 92.88 196 SER A N 1
ATOM 1510 C CA . SER A 1 196 ? -12.770 -15.317 8.890 1.00 92.88 196 SER A CA 1
ATOM 1511 C C . SER A 1 196 ? -14.021 -14.529 8.476 1.00 92.88 196 SER A C 1
ATOM 1513 O O . SER A 1 196 ? -15.133 -14.848 8.889 1.00 92.88 196 SER A O 1
ATOM 1515 N N . ARG A 1 197 ? -13.869 -13.534 7.591 1.00 90.38 197 ARG A N 1
ATOM 1516 C CA . ARG A 1 197 ? -14.983 -12.685 7.131 1.00 90.38 197 ARG A CA 1
ATOM 1517 C C . ARG A 1 197 ? -15.934 -13.379 6.155 1.00 90.38 197 ARG A C 1
ATOM 1519 O O . ARG A 1 197 ? -17.122 -13.071 6.160 1.00 90.38 197 ARG A O 1
ATOM 1526 N N . TYR A 1 198 ? -15.414 -14.246 5.282 1.00 88.44 198 TYR A N 1
ATOM 1527 C CA . TYR A 1 198 ? -16.168 -14.800 4.145 1.00 88.44 198 TYR A CA 1
ATOM 1528 C C . TYR A 1 198 ? -16.187 -16.332 4.069 1.00 88.44 198 TYR A C 1
ATOM 1530 O O . TYR A 1 198 ? -16.935 -16.886 3.270 1.00 88.44 198 TYR A O 1
ATOM 1538 N N . GLY A 1 199 ? -15.374 -17.022 4.866 1.00 74.81 199 GLY A N 1
ATOM 1539 C CA . GLY A 1 199 ? -15.255 -18.483 4.883 1.00 74.81 199 GLY A CA 1
ATOM 1540 C C . GLY A 1 199 ? -16.203 -19.188 5.855 1.00 74.81 199 GLY A C 1
ATOM 1541 O O . GLY A 1 199 ? -16.298 -20.408 5.804 1.00 74.81 199 GLY A O 1
ATOM 1542 N N . GLY A 1 200 ? -16.945 -18.454 6.693 1.00 62.12 200 GLY A N 1
ATOM 1543 C CA . GLY A 1 200 ? -17.940 -18.993 7.637 1.00 62.12 200 GLY A CA 1
ATOM 1544 C C . GLY A 1 200 ? -19.263 -19.441 7.000 1.00 62.12 200 GLY A C 1
ATOM 1545 O O . GLY A 1 200 ? -20.316 -19.297 7.610 1.00 62.12 200 GLY A O 1
ATOM 1546 N N . GLY A 1 201 ? -19.226 -19.921 5.757 1.00 59.38 201 GLY A N 1
ATOM 1547 C CA . GLY A 1 201 ? -20.376 -20.486 5.055 1.00 59.38 201 GLY A CA 1
ATOM 1548 C C . GLY A 1 201 ? -20.439 -22.002 5.209 1.00 59.38 201 GLY A C 1
ATOM 1549 O O . GLY A 1 201 ? -20.245 -22.707 4.221 1.00 59.38 201 GLY A O 1
ATOM 1550 N N . ALA A 1 202 ? -20.667 -22.473 6.437 1.00 37.62 202 ALA A N 1
ATOM 1551 C CA . ALA A 1 202 ? -21.183 -23.801 6.782 1.00 37.62 202 ALA A CA 1
ATOM 1552 C C . ALA A 1 202 ? -21.754 -23.756 8.205 1.00 37.62 202 ALA A C 1
ATOM 1554 O O . ALA A 1 202 ? -21.001 -23.338 9.114 1.00 37.62 202 ALA A O 1
#

Radius of gyration: 26.7 Å; chains: 1; bounding box: 49×75×75 Å